Protein AF-A0A8B6XYC3-F1 (afdb_monomer)

Secondary structure (DSSP, 8-state):
--GGGGTGGG-------HHHHHHHHHHHHHHHHHHHHTTPPPPS--HHHHHHHHHHTTHHHHHHHHHHHHHHHHHHHTT----HHHHHHHHHHHHHHHHHHHHHHHHHHHHHHHHHHHHHHHHHHHHHHHHHHHHHHHHHHHHHHHHHHHHH-HHHHHHHHHHHHHHHHHHSPPPHHHHTTTT--SSS-TTS-----S-TT---PPPTT-----------TT------------PPPP---

Solvent-accessible surface area (backbone atoms only — not comparable to full-atom values): 15079 Å² total; per-residue (Å²): 139,66,78,72,70,69,62,63,79,77,57,91,67,77,86,70,54,70,71,57,51,54,54,50,50,52,51,49,41,53,54,51,26,54,40,47,74,72,68,59,78,83,79,89,67,52,74,69,53,49,45,51,46,56,50,28,62,41,43,70,55,52,53,50,39,51,52,55,52,47,53,54,52,49,34,59,75,72,67,56,81,70,56,73,69,55,47,53,51,52,53,52,53,47,53,56,38,50,52,50,52,52,51,44,54,52,50,41,51,50,52,54,52,51,52,53,51,51,53,52,49,54,50,50,53,50,54,49,53,50,52,52,52,52,51,50,52,54,49,51,50,52,53,49,52,54,49,46,42,65,74,70,35,65,71,50,42,51,52,51,51,51,52,50,50,51,52,50,59,72,66,51,76,81,54,78,77,66,46,65,77,71,75,59,70,86,82,78,65,83,76,66,80,70,79,76,71,90,54,96,83,71,89,78,86,78,71,95,89,68,91,76,85,83,73,84,76,78,84,65,96,84,70,82,82,86,79,84,77,82,80,76,81,83,81,78,84,82,80,83,128

pLDDT: mean 77.2, std 21.88, range [34.19, 97.88]

Structure (mmCIF, N/CA/C/O backbone):
data_AF-A0A8B6XYC3-F1
#
_entry.id   AF-A0A8B6XYC3-F1
#
loop_
_atom_site.group_PDB
_atom_site.id
_atom_site.type_symbol
_atom_site.label_atom_id
_atom_site.label_alt_id
_atom_site.label_comp_id
_atom_site.label_asym_id
_atom_site.label_entity_id
_atom_site.label_seq_id
_atom_site.pdbx_PDB_ins_code
_atom_site.Cartn_x
_atom_site.Cartn_y
_atom_site.Cartn_z
_atom_site.occupancy
_atom_site.B_iso_or_equiv
_atom_site.auth_seq_id
_atom_site.auth_comp_id
_atom_site.auth_asym_id
_atom_site.auth_atom_id
_atom_site.pdbx_PDB_model_num
ATOM 1 N N . MET A 1 1 ? 18.369 21.541 -1.126 1.00 38.84 1 MET A N 1
ATOM 2 C CA . MET A 1 1 ? 17.228 22.476 -0.997 1.00 38.84 1 MET A CA 1
ATOM 3 C C . MET A 1 1 ? 16.386 22.410 -2.261 1.00 38.84 1 MET A C 1
ATOM 5 O O . MET A 1 1 ? 16.700 23.044 -3.262 1.00 38.84 1 MET A O 1
ATOM 9 N N . THR A 1 2 ? 15.392 21.528 -2.255 1.00 41.81 2 THR A N 1
ATOM 10 C CA . THR A 1 2 ? 14.539 21.178 -3.397 1.00 41.81 2 THR A CA 1
ATOM 11 C C . THR A 1 2 ? 13.424 22.208 -3.594 1.00 41.81 2 THR A C 1
ATOM 13 O O . THR A 1 2 ? 12.918 22.801 -2.644 1.00 41.81 2 THR A O 1
ATOM 16 N N . LYS A 1 3 ? 13.049 22.421 -4.860 1.00 45.25 3 LYS A N 1
ATOM 17 C CA . LYS A 1 3 ? 12.163 23.480 -5.388 1.00 45.25 3 LYS A CA 1
ATOM 18 C C . LYS A 1 3 ? 10.786 23.636 -4.704 1.00 45.25 3 LYS A C 1
ATOM 20 O O . LYS A 1 3 ? 10.126 24.642 -4.944 1.00 45.25 3 LYS A O 1
ATOM 25 N N . LEU A 1 4 ? 10.376 22.714 -3.832 1.00 45.22 4 LEU A N 1
ATOM 26 C CA . LEU A 1 4 ? 9.109 22.759 -3.090 1.00 45.22 4 LEU A CA 1
ATOM 27 C C . LEU A 1 4 ? 9.052 23.865 -2.023 1.00 45.22 4 LEU A C 1
ATOM 29 O O . LEU A 1 4 ? 7.980 24.406 -1.774 1.00 45.22 4 LEU A O 1
ATOM 33 N N . GLN A 1 5 ? 10.192 24.293 -1.468 1.00 48.41 5 GLN A N 1
ATOM 34 C CA . GLN A 1 5 ? 10.217 25.426 -0.528 1.00 48.41 5 GLN A CA 1
ATOM 35 C C . GLN A 1 5 ? 9.961 26.790 -1.194 1.00 48.41 5 GLN A C 1
ATOM 37 O O . GLN A 1 5 ? 9.652 27.749 -0.497 1.00 48.41 5 GLN A O 1
ATOM 42 N N . ARG A 1 6 ? 10.059 26.897 -2.529 1.00 41.22 6 ARG A N 1
ATOM 43 C CA . ARG A 1 6 ? 9.912 28.177 -3.247 1.00 41.22 6 ARG A CA 1
ATOM 44 C C . ARG A 1 6 ? 8.463 28.491 -3.656 1.00 41.22 6 ARG A C 1
ATOM 46 O O . ARG A 1 6 ? 8.165 29.633 -3.974 1.00 41.22 6 ARG A O 1
ATOM 53 N N . VAL A 1 7 ? 7.560 27.505 -3.643 1.00 45.25 7 VAL A N 1
ATOM 54 C CA . VAL A 1 7 ? 6.139 27.714 -3.999 1.00 45.25 7 VAL A CA 1
ATOM 55 C C . VAL A 1 7 ? 5.293 28.054 -2.764 1.00 45.25 7 VAL A C 1
ATOM 57 O O . VAL A 1 7 ? 4.333 28.812 -2.865 1.00 45.25 7 VAL A O 1
ATOM 60 N N . ALA A 1 8 ? 5.698 27.591 -1.577 1.00 43.06 8 ALA A N 1
ATOM 61 C CA . ALA A 1 8 ? 5.016 27.891 -0.315 1.00 43.06 8 ALA A CA 1
ATOM 62 C C . ALA A 1 8 ? 5.118 29.369 0.118 1.00 43.06 8 ALA A C 1
ATOM 64 O O . ALA A 1 8 ? 4.331 29.819 0.941 1.00 43.06 8 ALA A O 1
ATOM 65 N N . SER A 1 9 ? 6.050 30.147 -0.444 1.00 43.06 9 SER A N 1
ATOM 66 C CA . SER A 1 9 ? 6.246 31.561 -0.097 1.00 43.06 9 SER A CA 1
ATOM 67 C C . SER A 1 9 ? 5.335 32.542 -0.849 1.00 43.06 9 SER A C 1
ATOM 69 O O . SER A 1 9 ? 5.466 33.745 -0.644 1.00 43.06 9 SER A O 1
ATOM 71 N N . LEU A 1 10 ? 4.443 32.073 -1.732 1.00 49.00 10 LEU A N 1
ATOM 72 C CA . LEU A 1 10 ? 3.566 32.943 -2.538 1.00 49.00 10 LEU A CA 1
ATOM 73 C C . LEU A 1 10 ? 2.091 32.929 -2.112 1.00 49.00 10 LEU A C 1
ATOM 75 O O . LEU A 1 10 ? 1.300 33.698 -2.651 1.00 49.00 10 LEU A O 1
ATOM 79 N N . VAL A 1 11 ? 1.714 32.113 -1.125 1.00 53.62 11 VAL A N 1
ATOM 80 C CA . VAL A 1 11 ? 0.359 32.113 -0.558 1.00 53.62 11 VAL A CA 1
ATOM 81 C C . VAL A 1 11 ? 0.481 32.339 0.943 1.00 53.62 11 VAL A C 1
ATOM 83 O O . VAL A 1 11 ? 0.860 31.439 1.686 1.00 53.62 11 VAL A O 1
ATOM 86 N N . ASN A 1 12 ? 0.181 33.560 1.387 1.00 57.44 12 ASN A N 1
ATOM 87 C CA . ASN A 1 12 ? 0.064 33.895 2.804 1.00 57.44 12 ASN A CA 1
ATOM 88 C C . ASN A 1 12 ? -1.213 33.248 3.363 1.00 57.44 12 ASN A C 1
ATOM 90 O O . ASN A 1 12 ? -2.258 33.888 3.463 1.00 57.44 12 ASN A O 1
ATOM 94 N N . ILE A 1 13 ? -1.152 31.946 3.644 1.00 61.47 13 ILE A N 1
ATOM 95 C CA . ILE A 1 13 ? -2.199 31.250 4.389 1.00 61.47 13 ILE A CA 1
ATOM 96 C C . ILE A 1 13 ? -2.065 31.734 5.838 1.00 61.47 13 ILE A C 1
ATOM 98 O O . ILE A 1 13 ? -0.970 31.614 6.395 1.00 61.47 13 ILE A O 1
ATOM 102 N N . PRO A 1 14 ? -3.119 32.296 6.459 1.00 61.19 14 PRO A N 1
ATOM 103 C CA . PRO A 1 14 ? -3.051 32.680 7.861 1.00 61.19 14 PRO A CA 1
ATOM 104 C C . PRO A 1 14 ? -2.616 31.465 8.683 1.00 61.19 14 PRO A C 1
ATOM 106 O O . PRO A 1 14 ? -3.166 30.375 8.509 1.00 61.19 14 PRO A O 1
ATOM 109 N N . GLN A 1 15 ? -1.615 31.642 9.552 1.00 67.62 15 GLN A N 1
ATOM 110 C CA . GLN A 1 15 ? -1.230 30.617 10.520 1.00 67.62 15 GLN A CA 1
ATOM 111 C C . GLN A 1 15 ? -2.426 30.357 11.438 1.00 67.62 15 GLN A C 1
ATOM 113 O O . GLN A 1 15 ? -2.667 31.072 12.408 1.00 67.62 15 GLN A O 1
ATOM 118 N N . VAL A 1 16 ? -3.217 29.351 11.082 1.00 75.44 16 VAL A N 1
ATOM 119 C CA . VAL A 1 16 ? -4.273 28.805 11.927 1.00 75.44 16 VAL A CA 1
ATOM 120 C C . VAL A 1 16 ? -3.633 28.182 13.161 1.00 75.44 16 VAL A C 1
ATOM 122 O O . VAL A 1 16 ? -2.576 27.555 13.080 1.00 75.44 16 VAL A O 1
ATOM 125 N N . SER A 1 17 ? -4.257 28.380 14.321 1.00 87.00 17 SER A N 1
ATOM 126 C CA . SER A 1 17 ? -3.775 27.791 15.568 1.00 87.00 17 SER A CA 1
ATOM 127 C C . SER A 1 17 ? -3.823 26.260 15.498 1.00 87.00 17 SER A C 1
ATOM 129 O O . SER A 1 17 ? -4.684 25.691 14.824 1.00 87.00 17 SER A O 1
ATOM 131 N N . SER A 1 18 ? -2.921 25.588 16.225 1.00 85.62 18 SER A N 1
ATOM 132 C CA . SER A 1 18 ? -2.848 24.114 16.272 1.00 85.62 18 SER A CA 1
ATOM 133 C C . SER A 1 18 ? -4.209 23.477 16.566 1.00 85.62 18 SER A C 1
ATOM 135 O O . SER A 1 18 ? -4.611 22.530 15.905 1.00 85.62 18 SER A O 1
ATOM 137 N N . SER A 1 19 ? -4.977 24.062 17.485 1.00 85.88 19 SER A N 1
ATOM 138 C CA . SER A 1 19 ? -6.300 23.555 17.857 1.00 85.88 19 SER A CA 1
ATOM 139 C C . SER A 1 19 ? -7.315 23.616 16.711 1.00 85.88 19 SER A C 1
ATOM 141 O O . SER A 1 19 ? -8.159 22.733 16.591 1.00 85.88 19 SER A O 1
ATOM 143 N N . ILE A 1 20 ? -7.244 24.636 15.847 1.00 88.25 20 ILE A N 1
ATOM 144 C CA . ILE A 1 20 ? -8.107 24.722 14.659 1.00 88.25 20 ILE A CA 1
ATOM 145 C C . ILE A 1 20 ? -7.709 23.643 13.651 1.00 88.25 20 ILE A C 1
ATOM 147 O O . ILE A 1 20 ? -8.586 23.030 13.039 1.00 88.25 20 ILE A O 1
ATOM 151 N N . PHE A 1 21 ? -6.408 23.391 13.495 1.00 88.12 21 PHE A N 1
ATOM 152 C CA . PHE A 1 21 ? -5.904 22.334 12.624 1.00 88.12 21 PHE A CA 1
ATOM 153 C C . PHE A 1 21 ? -6.409 20.956 13.073 1.00 88.12 21 PHE A C 1
ATOM 155 O O . PHE A 1 21 ? -7.023 20.256 12.273 1.00 88.12 21 PHE A O 1
ATOM 162 N N . ASP A 1 22 ? -6.283 20.622 14.359 1.00 87.50 22 ASP A N 1
ATOM 163 C CA . ASP A 1 22 ? -6.712 19.327 14.905 1.00 87.50 22 ASP A CA 1
ATOM 164 C C . ASP A 1 22 ? -8.219 19.087 14.733 1.00 87.50 22 ASP A C 1
ATOM 166 O O . ASP A 1 22 ? -8.657 18.013 14.307 1.00 87.50 22 ASP A O 1
ATOM 170 N N . VAL A 1 23 ? -9.036 20.107 15.020 1.00 91.00 23 VAL A N 1
ATOM 171 C CA . VAL A 1 23 ? -10.494 20.034 14.838 1.00 91.00 23 VAL A CA 1
ATOM 172 C C . VAL A 1 23 ? -10.843 19.863 13.361 1.00 91.00 23 VAL A C 1
ATOM 174 O O . VAL A 1 23 ? -11.699 19.046 13.013 1.00 91.00 23 VAL A O 1
ATOM 177 N N . THR A 1 24 ? -10.163 20.598 12.481 1.00 90.38 24 THR A N 1
ATOM 178 C CA . THR A 1 24 ? -10.386 20.503 11.036 1.00 90.38 24 THR A CA 1
ATOM 179 C C . THR A 1 24 ? -9.997 19.120 10.517 1.00 90.38 24 THR A C 1
ATOM 181 O O . THR A 1 24 ? -10.768 18.514 9.776 1.00 90.38 24 THR A O 1
ATOM 184 N N . ASP A 1 25 ? -8.862 18.568 10.941 1.00 86.81 25 ASP A N 1
ATOM 185 C CA . ASP A 1 25 ? -8.402 17.225 10.568 1.00 86.81 25 ASP A CA 1
ATOM 186 C C . ASP A 1 25 ? -9.360 16.142 11.032 1.00 86.81 25 ASP A C 1
ATOM 188 O O . ASP A 1 25 ? -9.703 15.240 10.264 1.00 86.81 25 ASP A O 1
ATOM 192 N N . ASN A 1 26 ? -9.876 16.278 12.249 1.00 90.00 26 ASN A N 1
ATOM 193 C CA . ASN A 1 26 ? -10.881 15.375 12.780 1.00 90.00 26 ASN A CA 1
ATOM 194 C C . ASN A 1 26 ? -12.171 15.395 11.942 1.00 90.00 26 ASN A C 1
ATOM 196 O O . ASN A 1 26 ? -12.690 14.338 11.571 1.00 90.00 26 ASN A O 1
ATOM 200 N N . ILE A 1 27 ? -12.674 16.586 11.599 1.00 92.88 27 ILE A N 1
ATOM 201 C CA . ILE A 1 27 ? -13.860 16.742 10.744 1.00 92.88 27 ILE A CA 1
ATOM 202 C C . ILE A 1 27 ? -13.594 16.158 9.352 1.00 92.88 27 ILE A C 1
ATOM 204 O O . ILE A 1 27 ? -14.424 15.410 8.832 1.00 92.88 27 ILE A O 1
ATOM 208 N N . ARG A 1 28 ? -12.423 16.429 8.763 1.00 91.25 28 ARG A N 1
ATOM 209 C CA . ARG A 1 28 ? -12.025 15.870 7.464 1.00 91.25 28 ARG A CA 1
ATOM 210 C C . ARG A 1 28 ? -11.996 14.344 7.503 1.00 91.25 28 ARG A C 1
ATOM 212 O O . ARG A 1 28 ? -12.611 13.715 6.645 1.00 91.25 28 ARG A O 1
ATOM 219 N N . ALA A 1 29 ? -11.358 13.743 8.506 1.00 89.56 29 ALA A N 1
ATOM 220 C CA . ALA A 1 29 ? -11.311 12.291 8.671 1.00 89.56 29 ALA A CA 1
ATOM 221 C C . ALA A 1 29 ? -12.720 11.684 8.770 1.00 89.56 29 ALA A C 1
ATOM 223 O O . ALA A 1 29 ? -13.011 10.686 8.110 1.00 89.56 29 ALA A O 1
ATOM 224 N N . LYS A 1 30 ? -13.632 12.324 9.514 1.00 92.62 30 LYS A N 1
ATOM 225 C CA . LYS A 1 30 ? -15.036 11.896 9.605 1.00 92.62 30 LYS A CA 1
ATOM 226 C C . LYS A 1 30 ? -15.737 11.935 8.248 1.00 92.62 30 LYS A C 1
ATOM 228 O O . LYS A 1 30 ? -16.320 10.928 7.848 1.00 92.62 30 LYS A O 1
ATOM 233 N N . ILE A 1 31 ? -15.634 13.042 7.514 1.00 92.88 31 ILE A N 1
ATOM 234 C CA . ILE A 1 31 ? -16.230 13.186 6.175 1.00 92.88 31 ILE A CA 1
ATOM 235 C C . ILE A 1 31 ? -15.693 12.108 5.225 1.00 92.88 31 ILE A C 1
ATOM 237 O O . ILE A 1 31 ? -16.468 11.389 4.594 1.00 92.88 31 ILE A O 1
ATOM 241 N N . TYR A 1 32 ? -14.372 11.930 5.169 1.00 91.75 32 TYR A N 1
ATOM 242 C CA . TYR A 1 32 ? -13.762 10.918 4.310 1.00 91.75 32 TYR A CA 1
ATOM 243 C C . TYR A 1 32 ? -14.149 9.493 4.716 1.00 91.75 32 TYR A C 1
ATOM 245 O O . TYR A 1 32 ? -14.376 8.659 3.841 1.00 91.75 32 TYR A O 1
ATOM 253 N N . SER A 1 33 ? -14.303 9.204 6.011 1.00 92.00 33 SER A N 1
ATOM 254 C CA . SER A 1 33 ? -14.779 7.890 6.461 1.00 92.00 33 SER A CA 1
ATOM 255 C C . SER A 1 33 ? -16.190 7.581 5.938 1.00 92.00 33 SER A C 1
ATOM 257 O O . SER A 1 33 ? -16.459 6.456 5.513 1.00 92.00 33 SER A O 1
ATOM 259 N N . LEU A 1 34 ? -17.071 8.586 5.858 1.00 92.25 34 LEU A N 1
ATOM 260 C CA . LEU A 1 34 ? -18.402 8.439 5.262 1.00 92.25 34 LEU A CA 1
ATOM 261 C C . LEU A 1 34 ? -18.317 8.216 3.752 1.00 92.25 34 LEU A C 1
ATOM 263 O O . LEU A 1 34 ? -18.949 7.296 3.235 1.00 92.25 34 LEU A O 1
ATOM 267 N N . PHE A 1 35 ? -17.483 8.986 3.051 1.00 91.81 35 PHE A N 1
ATOM 268 C CA . PHE A 1 35 ? -17.263 8.795 1.615 1.00 91.81 35 PHE A CA 1
ATOM 269 C C . PHE A 1 35 ? -16.721 7.404 1.282 1.00 91.81 35 PHE A C 1
ATOM 271 O O . PHE A 1 35 ? -17.113 6.798 0.289 1.00 91.81 35 PHE A O 1
ATOM 278 N N . THR A 1 36 ? -15.886 6.832 2.145 1.00 88.06 36 THR A N 1
ATOM 279 C CA . THR A 1 36 ? -15.385 5.474 1.919 1.00 88.06 36 THR A CA 1
ATOM 280 C C . THR A 1 36 ? -16.446 4.384 2.079 1.00 88.06 36 THR A C 1
ATOM 282 O O . THR A 1 36 ? -16.263 3.304 1.529 1.00 88.06 36 THR A O 1
ATOM 285 N N . ARG A 1 37 ? -17.563 4.649 2.775 1.00 87.44 37 ARG A N 1
ATOM 286 C CA . ARG A 1 37 ? -18.700 3.713 2.868 1.00 87.44 37 ARG A CA 1
ATOM 287 C C . ARG A 1 37 ? -19.593 3.710 1.630 1.00 87.44 37 ARG A C 1
ATOM 289 O O . ARG A 1 37 ? -20.290 2.729 1.412 1.00 87.44 37 ARG A O 1
ATOM 296 N N . ILE A 1 38 ? -19.573 4.783 0.840 1.00 91.19 38 ILE A N 1
ATOM 297 C CA . ILE A 1 38 ? -20.290 4.880 -0.443 1.00 91.19 38 ILE A CA 1
ATOM 298 C C . ILE A 1 38 ? -19.388 4.515 -1.635 1.00 91.19 38 ILE A C 1
ATOM 300 O O . ILE A 1 38 ? -19.660 4.920 -2.761 1.00 91.19 38 ILE A O 1
ATOM 304 N N . ASP A 1 39 ? -18.285 3.801 -1.380 1.00 86.31 39 ASP A N 1
ATOM 305 C CA . ASP A 1 39 ? -17.286 3.391 -2.376 1.00 86.31 39 ASP A CA 1
ATOM 306 C C . ASP A 1 39 ? -16.707 4.542 -3.215 1.00 86.31 39 ASP A C 1
ATOM 308 O O . ASP A 1 39 ? -16.278 4.355 -4.358 1.00 86.31 39 ASP A O 1
ATOM 312 N N . PHE A 1 40 ? -16.626 5.744 -2.635 1.00 88.25 40 PHE A N 1
ATOM 313 C CA . PHE A 1 40 ? -15.948 6.861 -3.279 1.00 88.25 40 PHE A CA 1
ATOM 314 C C . PHE A 1 40 ? -14.458 6.543 -3.462 1.00 88.25 40 PHE A C 1
ATOM 316 O O . PHE A 1 40 ? -13.727 6.277 -2.500 1.00 88.25 40 PHE A O 1
ATOM 323 N N . LYS A 1 41 ? -13.998 6.571 -4.716 1.00 82.88 41 LYS A N 1
ATOM 324 C CA . LYS A 1 41 ? -12.608 6.288 -5.085 1.00 82.88 41 LYS A CA 1
ATOM 325 C C . LYS A 1 41 ? -11.865 7.590 -5.338 1.00 82.88 41 LYS A C 1
ATOM 327 O O . LYS A 1 41 ? -12.176 8.310 -6.280 1.00 82.88 41 LYS A O 1
ATOM 332 N N . VAL A 1 42 ? -10.842 7.846 -4.528 1.00 83.25 42 VAL A N 1
ATOM 333 C CA . VAL A 1 42 ? -9.858 8.895 -4.807 1.00 83.25 42 VAL A CA 1
ATOM 334 C C . VAL A 1 42 ? -8.761 8.291 -5.680 1.00 83.25 42 VAL A C 1
ATOM 336 O O . VAL A 1 42 ? -8.118 7.319 -5.283 1.00 83.25 42 VAL A O 1
ATOM 339 N N . SER A 1 43 ? -8.581 8.831 -6.883 1.00 81.69 43 SER A N 1
ATOM 340 C CA . SER A 1 43 ? -7.474 8.487 -7.779 1.00 81.69 43 SER A CA 1
ATOM 341 C C . SER A 1 43 ? -6.248 9.352 -7.481 1.00 81.69 43 SER A C 1
ATOM 343 O O . SER A 1 43 ? -6.406 10.518 -7.128 1.00 81.69 43 SER A O 1
ATOM 345 N N . ASN A 1 44 ? -5.049 8.807 -7.709 1.00 83.88 44 ASN A N 1
ATOM 346 C CA . ASN A 1 44 ? -3.758 9.507 -7.605 1.00 83.88 44 ASN A CA 1
ATOM 347 C C . ASN A 1 44 ? -3.370 9.929 -6.178 1.00 83.88 44 ASN A C 1
ATOM 349 O O . ASN A 1 44 ? -3.034 11.084 -5.937 1.00 83.88 44 ASN A O 1
ATOM 353 N N . LEU A 1 45 ? -3.412 8.986 -5.238 1.00 86.06 45 LEU A N 1
ATOM 354 C CA . LEU A 1 45 ? -2.924 9.201 -3.876 1.00 86.06 45 LEU A CA 1
ATOM 355 C C . LEU A 1 45 ? -1.416 8.960 -3.802 1.00 86.06 45 LEU A C 1
ATOM 357 O O . LEU A 1 45 ? -0.921 7.969 -4.339 1.00 86.06 45 LEU A O 1
ATOM 361 N N . ASN A 1 46 ? -0.713 9.814 -3.067 1.00 89.62 46 ASN A N 1
ATOM 362 C CA . ASN A 1 46 ? 0.646 9.533 -2.618 1.00 89.62 46 ASN A CA 1
ATOM 363 C C . ASN A 1 46 ? 0.643 8.381 -1.589 1.00 89.62 46 ASN A C 1
ATOM 365 O O . ASN A 1 46 ? -0.357 8.146 -0.911 1.00 89.62 46 ASN A O 1
ATOM 369 N N . THR A 1 47 ? 1.769 7.693 -1.397 1.00 90.19 47 THR A N 1
ATOM 370 C CA . THR A 1 47 ? 1.943 6.597 -0.428 1.00 90.19 47 THR A CA 1
ATOM 371 C C . THR A 1 47 ? 1.484 6.985 0.977 1.00 90.19 47 THR A C 1
ATOM 373 O O . THR A 1 47 ? 0.735 6.249 1.618 1.00 90.19 47 THR A O 1
ATOM 376 N N . GLN A 1 48 ? 1.864 8.179 1.441 1.00 90.81 48 GLN A N 1
ATOM 377 C CA . GLN A 1 48 ? 1.452 8.706 2.750 1.00 90.81 48 GLN A CA 1
ATOM 378 C C . GLN A 1 48 ? -0.065 8.913 2.838 1.00 90.81 48 GLN A C 1
ATOM 380 O O . GLN A 1 48 ? -0.696 8.569 3.836 1.00 90.81 48 GLN A O 1
ATOM 385 N N . GLU A 1 49 ? -0.671 9.419 1.767 1.00 91.12 49 GLU A N 1
ATOM 386 C CA . GLU A 1 49 ? -2.113 9.644 1.692 1.00 91.12 49 GLU A CA 1
ATOM 387 C C . GLU A 1 49 ? -2.877 8.318 1.604 1.00 91.12 49 GLU A C 1
ATOM 389 O O . GLU A 1 49 ? -3.930 8.173 2.217 1.00 91.12 49 GLU A O 1
ATOM 394 N N . ALA A 1 50 ? -2.332 7.313 0.912 1.00 91.38 50 ALA A N 1
ATOM 395 C CA . ALA A 1 50 ? -2.890 5.966 0.855 1.00 91.38 50 ALA A CA 1
ATOM 396 C C . ALA A 1 50 ? -2.864 5.279 2.234 1.00 91.38 50 ALA A C 1
ATOM 398 O O . ALA A 1 50 ? -3.839 4.628 2.625 1.00 91.38 50 ALA A O 1
ATOM 399 N N . ILE A 1 51 ? -1.784 5.469 2.999 1.00 93.31 51 ILE A N 1
ATOM 400 C CA . ILE A 1 51 ? -1.658 4.991 4.383 1.00 93.31 51 ILE A CA 1
ATOM 401 C C . ILE A 1 51 ? -2.667 5.701 5.286 1.00 93.31 51 ILE A C 1
ATOM 403 O O . ILE A 1 51 ? -3.423 5.025 5.988 1.00 93.31 51 ILE A O 1
ATOM 407 N N . ALA A 1 52 ? -2.745 7.031 5.241 1.00 92.50 52 ALA A N 1
ATOM 408 C CA . ALA A 1 52 ? -3.730 7.795 6.005 1.00 92.50 52 ALA A CA 1
ATOM 409 C C . ALA A 1 52 ? -5.166 7.384 5.647 1.00 92.50 52 ALA A C 1
ATOM 411 O O . ALA A 1 52 ? -5.987 7.130 6.529 1.00 92.50 52 ALA A O 1
ATOM 412 N N . LEU A 1 53 ? -5.463 7.209 4.357 1.00 92.31 53 LEU A N 1
ATOM 413 C CA . LEU A 1 53 ? -6.773 6.765 3.897 1.00 92.31 53 LEU A CA 1
ATOM 414 C C . LEU A 1 53 ? -7.117 5.361 4.411 1.00 92.31 53 LEU A C 1
ATOM 416 O O . LEU A 1 53 ? -8.281 5.096 4.708 1.00 92.31 53 LEU A O 1
ATOM 420 N N . SER A 1 54 ? -6.137 4.462 4.557 1.00 92.44 54 SER A N 1
ATOM 421 C CA . SER A 1 54 ? -6.372 3.133 5.142 1.00 92.44 54 SER A CA 1
ATOM 422 C C . SER A 1 54 ? -6.857 3.204 6.598 1.00 92.44 54 SER A C 1
ATOM 424 O O . SER A 1 54 ? -7.711 2.405 6.986 1.00 92.44 54 SER A O 1
ATOM 426 N N . ILE A 1 55 ? -6.391 4.201 7.362 1.00 92.88 55 ILE A N 1
ATOM 427 C CA . ILE A 1 55 ? -6.855 4.485 8.727 1.00 92.88 55 ILE A CA 1
ATOM 428 C C . ILE A 1 55 ? -8.256 5.092 8.670 1.00 92.88 55 ILE A C 1
ATOM 430 O O . ILE A 1 55 ? -9.184 4.593 9.301 1.00 92.88 55 ILE A O 1
ATOM 434 N N . ILE A 1 56 ? -8.436 6.140 7.863 1.00 93.06 56 ILE A N 1
ATOM 435 C CA . ILE A 1 56 ? -9.699 6.881 7.759 1.00 93.06 56 ILE A CA 1
ATOM 436 C C . ILE A 1 56 ? -10.859 5.966 7.338 1.00 93.06 56 ILE A C 1
ATOM 438 O O . ILE A 1 56 ? -11.947 6.044 7.907 1.00 93.06 56 ILE A O 1
ATOM 442 N N . LYS A 1 57 ? -10.615 5.028 6.413 1.00 92.19 57 LYS A N 1
ATOM 443 C CA . LYS A 1 57 ? -11.583 3.996 5.994 1.00 92.19 57 LYS A CA 1
ATOM 444 C C . LYS A 1 57 ? -12.150 3.180 7.156 1.00 92.19 57 LYS A C 1
ATOM 446 O O . LYS A 1 57 ? -13.267 2.676 7.078 1.00 92.19 57 LYS A O 1
ATOM 451 N N . ARG A 1 58 ? -11.367 3.016 8.221 1.00 92.38 58 ARG A N 1
ATOM 452 C CA . ARG A 1 58 ? -11.689 2.209 9.402 1.00 92.38 58 ARG A CA 1
ATOM 453 C C . ARG A 1 58 ? -11.899 3.056 10.655 1.00 92.38 58 ARG A C 1
ATOM 455 O O . ARG A 1 58 ? -12.025 2.500 11.739 1.00 92.38 58 ARG A O 1
ATOM 462 N N . TYR A 1 59 ? -12.042 4.374 10.503 1.00 92.50 59 TYR A N 1
ATOM 463 C CA . TYR A 1 59 ? -12.236 5.318 11.604 1.00 92.50 59 TYR A CA 1
ATOM 464 C C . TYR A 1 59 ? -13.321 4.881 12.600 1.00 92.50 59 TYR A C 1
ATOM 466 O O . TYR A 1 59 ? -13.091 4.887 13.804 1.00 92.50 59 TYR A O 1
ATOM 474 N N . LEU A 1 60 ? -14.486 4.445 12.110 1.00 92.19 60 LEU A N 1
ATOM 475 C CA . LEU A 1 60 ? -15.593 4.023 12.976 1.00 92.19 60 LEU A CA 1
ATOM 476 C C . LEU A 1 60 ? -15.305 2.720 13.735 1.00 92.19 60 LEU A C 1
ATOM 478 O O . LEU A 1 60 ? -15.805 2.556 14.841 1.00 92.19 60 LEU A O 1
ATOM 482 N N . ASP A 1 61 ? -14.492 1.818 13.174 1.00 94.25 61 ASP A N 1
ATOM 483 C CA . ASP A 1 61 ? -14.048 0.616 13.889 1.00 94.25 61 ASP A CA 1
ATOM 484 C C . ASP A 1 61 ? -13.089 1.002 15.032 1.00 94.25 61 ASP A C 1
ATOM 486 O O . ASP A 1 61 ? -13.218 0.479 16.136 1.00 94.25 61 ASP A O 1
ATOM 490 N N . PHE A 1 62 ? -12.182 1.960 14.802 1.00 94.44 62 PHE A N 1
ATOM 491 C CA . PHE A 1 62 ? -11.291 2.482 15.846 1.00 94.44 62 PHE A CA 1
ATOM 492 C C . PHE A 1 62 ? -12.049 3.233 16.934 1.00 94.44 62 PHE A C 1
ATOM 494 O O . PHE A 1 62 ? -11.800 3.003 18.112 1.00 94.44 62 PHE A O 1
ATOM 501 N N . LYS A 1 63 ? -13.011 4.083 16.553 1.00 94.00 63 LYS A N 1
ATOM 502 C CA . LYS A 1 63 ? -13.809 4.819 17.535 1.00 94.00 63 LYS A CA 1
ATOM 503 C C . LYS A 1 63 ? -14.678 3.881 18.369 1.00 94.00 63 LYS A C 1
ATOM 505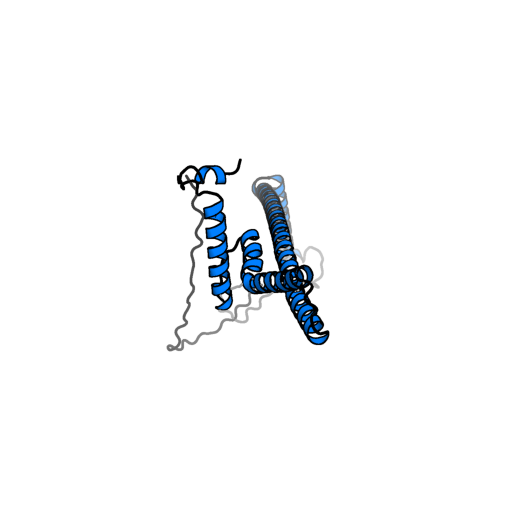 O O . LYS A 1 63 ? -14.827 4.105 19.561 1.00 94.00 63 LYS A O 1
ATOM 510 N N . ALA A 1 64 ? -15.215 2.818 17.767 1.00 95.81 64 ALA A N 1
ATOM 511 C CA . ALA A 1 64 ? -15.918 1.786 18.517 1.00 95.81 64 ALA A CA 1
ATOM 512 C C . ALA A 1 64 ? -14.986 1.084 19.516 1.00 95.81 64 ALA A C 1
ATOM 514 O O . ALA A 1 64 ? -15.383 0.894 20.657 1.00 95.81 64 ALA A O 1
ATOM 515 N N . LEU A 1 65 ? -13.762 0.722 19.109 1.00 97.25 65 LEU A N 1
ATOM 516 C CA . LEU A 1 65 ? -12.795 0.068 1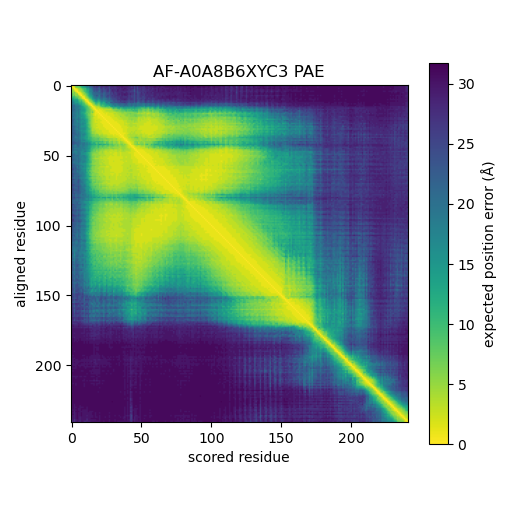9.998 1.00 97.25 65 LEU A CA 1
ATOM 517 C C . LEU A 1 65 ? -12.447 0.945 21.201 1.00 97.25 65 LEU A C 1
ATOM 519 O O . LEU A 1 65 ? -12.492 0.459 22.323 1.00 97.25 65 LEU A O 1
ATOM 523 N N . GLU A 1 66 ? -12.158 2.224 20.957 1.00 96.44 66 GLU A N 1
ATOM 524 C CA . GLU A 1 66 ? -11.867 3.207 22.004 1.00 96.44 66 GLU A CA 1
ATOM 525 C C . GLU A 1 66 ? -13.011 3.282 23.024 1.00 96.44 66 GLU A C 1
ATOM 527 O O . GLU A 1 66 ? -12.762 3.159 24.214 1.00 96.44 66 GLU A O 1
ATOM 532 N N . ILE A 1 67 ? -14.263 3.378 22.558 1.00 97.50 67 ILE A N 1
ATOM 533 C CA . ILE A 1 67 ? -15.444 3.416 23.436 1.00 97.50 67 ILE A CA 1
ATOM 534 C C . ILE A 1 67 ? -15.575 2.121 24.251 1.00 97.50 67 ILE A C 1
ATOM 536 O O . ILE A 1 67 ? -15.860 2.171 25.441 1.00 97.50 67 ILE A O 1
ATOM 540 N N . TRP A 1 68 ? -15.382 0.948 23.641 1.00 97.50 68 TRP A N 1
ATOM 541 C CA . TRP A 1 68 ? -15.484 -0.323 24.371 1.00 97.50 68 TRP A CA 1
ATOM 542 C C . TRP A 1 68 ? -14.379 -0.495 25.417 1.00 97.50 68 TRP A C 1
ATOM 544 O O . TRP A 1 68 ? -14.647 -1.023 26.494 1.00 97.50 68 TRP A O 1
ATOM 554 N N . GLN A 1 69 ? -13.162 -0.036 25.117 1.00 96.56 69 GLN A N 1
ATOM 555 C CA . GLN A 1 69 ? -12.058 -0.010 26.075 1.00 96.56 69 GLN A CA 1
ATOM 556 C C . GLN A 1 69 ? -12.327 0.995 27.201 1.00 96.56 69 GLN A C 1
ATOM 558 O O . GLN A 1 69 ? -12.108 0.665 28.361 1.00 96.56 69 GLN A O 1
ATOM 563 N N . GLU A 1 70 ? -12.868 2.173 26.884 1.00 97.31 70 GLU A N 1
ATOM 564 C CA . GLU A 1 70 ? -13.267 3.185 27.868 1.00 97.31 70 GLU A CA 1
ATOM 565 C C . GLU A 1 70 ? -14.330 2.629 28.825 1.00 97.31 70 GLU A C 1
ATOM 567 O O . GLU A 1 70 ? -14.109 2.627 30.034 1.00 97.31 70 GLU A O 1
ATOM 572 N N . ILE A 1 71 ? -15.397 2.011 28.301 1.00 95.69 71 ILE A N 1
ATOM 573 C CA . ILE A 1 71 ? -16.424 1.330 29.110 1.00 95.69 71 ILE A CA 1
ATOM 574 C C . ILE A 1 71 ? -15.794 0.280 30.033 1.00 95.69 71 ILE A C 1
ATOM 576 O O . ILE A 1 71 ? -16.134 0.213 31.211 1.00 95.69 71 ILE A O 1
ATOM 580 N N . GLN A 1 72 ? -14.877 -0.548 29.521 1.00 95.06 72 GLN A N 1
ATOM 581 C CA . GLN A 1 72 ? -14.188 -1.541 30.346 1.00 95.06 72 GLN A CA 1
ATOM 582 C C . GLN A 1 72 ? -13.421 -0.875 31.496 1.00 95.06 72 GLN A C 1
ATOM 584 O O . GLN A 1 72 ? -13.554 -1.299 32.643 1.00 95.06 72 GLN A O 1
ATOM 589 N N . THR A 1 73 ? -12.656 0.179 31.199 1.00 95.75 73 THR A N 1
ATOM 590 C CA . THR A 1 73 ? -11.868 0.898 32.207 1.00 95.75 73 THR A CA 1
ATOM 591 C C . THR A 1 73 ? -12.739 1.619 33.234 1.00 95.75 73 THR A C 1
ATOM 593 O O . THR A 1 73 ? -12.429 1.583 34.422 1.00 95.75 73 THR A O 1
ATOM 596 N N . GLU A 1 74 ? -13.851 2.226 32.819 1.00 96.25 74 GLU A N 1
ATOM 597 C CA . GLU A 1 74 ? -14.778 2.916 33.719 1.00 96.25 74 GLU A CA 1
ATOM 598 C C . GLU A 1 74 ? -15.461 1.936 34.679 1.00 96.25 74 GLU A C 1
ATOM 600 O O . GLU A 1 74 ? -15.502 2.184 35.884 1.00 96.25 74 GLU A O 1
ATOM 605 N N . LEU A 1 75 ? -15.910 0.775 34.187 1.00 94.88 75 LEU A N 1
ATOM 606 C CA . LEU A 1 75 ? -16.502 -0.268 35.033 1.00 94.88 75 LEU A CA 1
ATOM 607 C C . LEU A 1 75 ? -15.518 -0.787 36.092 1.00 94.88 75 LEU A C 1
ATOM 609 O O . LEU A 1 75 ? -15.918 -1.068 37.224 1.00 94.88 75 LEU A O 1
ATOM 613 N N . GLU A 1 76 ? -14.233 -0.900 35.742 1.00 92.81 76 GLU A N 1
ATOM 614 C CA . GLU A 1 76 ? -13.171 -1.273 36.680 1.00 92.81 76 GLU A CA 1
ATOM 615 C C . GLU A 1 76 ? -12.950 -0.191 37.749 1.00 92.81 76 GLU A C 1
ATOM 617 O O . GLU A 1 76 ? -12.873 -0.513 38.937 1.00 92.81 76 GLU A O 1
ATOM 622 N N . VAL A 1 77 ? -12.911 1.087 37.353 1.00 96.06 77 VAL A N 1
ATOM 623 C CA . VAL A 1 77 ? -12.746 2.233 38.268 1.00 96.06 77 VAL A CA 1
ATOM 624 C C . VAL A 1 77 ? -13.925 2.357 39.237 1.00 96.06 77 VAL A C 1
ATOM 626 O O . VAL A 1 77 ? -13.728 2.585 40.433 1.00 96.06 77 VAL A O 1
ATOM 629 N N . GLU A 1 78 ? -15.148 2.154 38.755 1.00 96.19 78 GLU A N 1
ATOM 630 C CA . GLU A 1 78 ? -16.369 2.212 39.565 1.00 96.19 78 GLU A CA 1
ATOM 631 C C . GLU A 1 78 ? -16.624 0.931 40.382 1.00 96.19 78 GLU A C 1
ATOM 633 O O . GLU A 1 78 ? -17.583 0.861 41.152 1.00 96.19 78 GLU A O 1
ATOM 638 N N . ASN A 1 79 ? -15.752 -0.081 40.273 1.00 93.38 79 ASN A N 1
ATOM 639 C CA . ASN A 1 79 ? -15.897 -1.397 40.908 1.00 93.38 79 ASN A CA 1
ATOM 64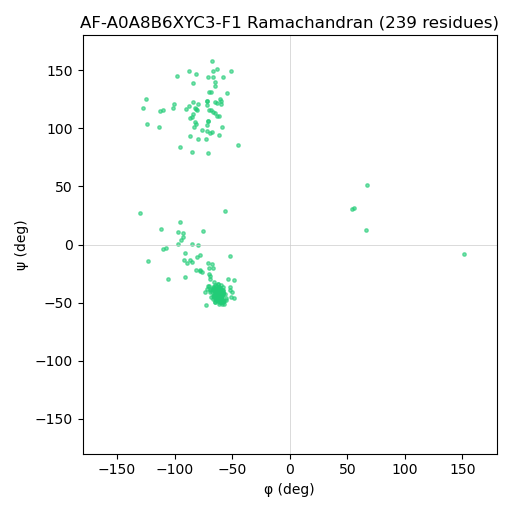0 C C . ASN A 1 79 ? -17.213 -2.118 40.551 1.00 93.38 79 ASN A C 1
ATOM 642 O O . ASN A 1 79 ? -17.745 -2.909 41.342 1.00 93.38 79 ASN A O 1
ATOM 646 N N . VAL A 1 80 ? -17.735 -1.886 39.346 1.00 93.25 80 VAL A N 1
ATOM 647 C CA . VAL A 1 80 ? -18.946 -2.541 38.849 1.00 93.25 80 VAL A CA 1
ATOM 648 C C . VAL A 1 80 ? -18.587 -3.932 38.332 1.00 93.25 80 VAL A C 1
ATOM 650 O O . VAL A 1 80 ? -17.860 -4.101 37.354 1.00 93.25 80 VAL A O 1
ATOM 653 N N . LYS A 1 81 ? -19.117 -4.972 38.983 1.00 90.50 81 LYS A N 1
ATOM 654 C CA . LYS A 1 81 ? -18.915 -6.361 38.549 1.00 90.50 81 LYS A CA 1
ATOM 655 C C . LYS A 1 81 ? -19.921 -6.742 37.471 1.00 90.50 81 LYS A C 1
ATOM 657 O O . LYS A 1 81 ? -21.107 -6.900 37.753 1.00 90.50 81 LYS A O 1
ATOM 662 N N . LEU A 1 82 ? -19.421 -6.956 36.258 1.00 91.00 82 LEU A N 1
ATOM 663 C CA . LEU A 1 82 ? -20.188 -7.554 35.168 1.00 91.00 82 LEU A CA 1
ATOM 664 C C . LEU A 1 82 ? -20.541 -9.015 35.473 1.00 91.00 82 LEU A C 1
ATOM 666 O O . LEU A 1 82 ? -19.778 -9.743 36.114 1.00 91.00 82 LEU A O 1
ATOM 670 N N . VAL A 1 83 ? -21.680 -9.463 34.946 1.00 94.81 83 VAL A N 1
ATOM 671 C CA . VAL A 1 83 ? -22.019 -10.887 34.895 1.00 94.81 83 VAL A CA 1
ATOM 672 C C . VAL A 1 83 ? -21.050 -11.586 33.934 1.00 94.81 83 VAL A C 1
ATOM 674 O O . VAL A 1 83 ? -20.672 -11.032 32.905 1.00 94.81 83 VAL A O 1
ATOM 677 N N . GLU A 1 84 ? -20.665 -12.827 34.240 1.00 94.19 84 GLU A N 1
ATOM 678 C CA . GLU A 1 84 ? -19.687 -13.606 33.460 1.00 94.19 84 GLU A CA 1
ATOM 679 C C . GLU A 1 84 ? -20.012 -13.667 3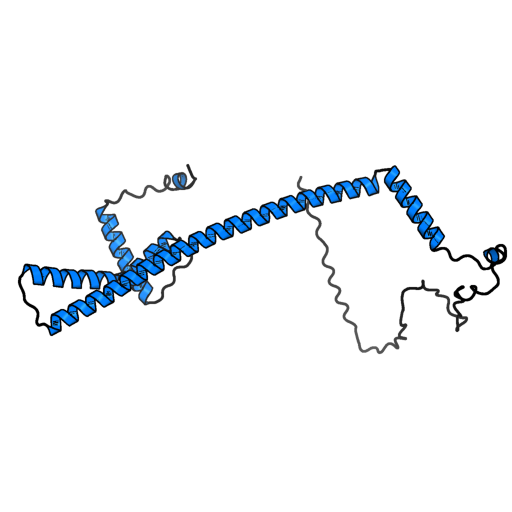1.953 1.00 94.19 84 GLU A C 1
ATOM 681 O O . GLU A 1 84 ? -19.114 -13.631 31.112 1.00 94.19 84 GLU A O 1
ATOM 686 N N . SER A 1 85 ? -21.299 -13.738 31.596 1.00 95.81 85 SER A N 1
ATOM 687 C CA . SER A 1 85 ? -21.747 -13.722 30.197 1.00 95.81 85 SER A CA 1
ATOM 688 C C . SER A 1 85 ? -21.446 -12.390 29.503 1.00 95.81 85 SER A C 1
ATOM 690 O O . SER A 1 85 ? -20.968 -12.379 28.368 1.00 95.81 85 SER A O 1
ATOM 692 N N . ASP A 1 86 ? -21.690 -11.271 30.184 1.00 95.00 86 ASP A N 1
ATOM 693 C CA . ASP A 1 86 ? -21.497 -9.929 29.630 1.00 95.00 86 ASP A CA 1
ATOM 694 C C . ASP A 1 86 ? -20.014 -9.604 29.498 1.00 95.00 86 ASP A C 1
ATOM 696 O O . ASP A 1 86 ? -19.592 -9.065 28.477 1.00 95.00 86 ASP A O 1
ATOM 700 N N . LYS A 1 87 ? -19.203 -10.034 30.474 1.00 94.38 87 LYS A N 1
ATOM 701 C CA . LYS A 1 87 ? -17.743 -9.938 30.396 1.00 94.38 87 LYS A CA 1
ATOM 702 C C . LYS A 1 87 ? -17.201 -10.654 29.157 1.00 94.38 87 LYS A C 1
ATOM 704 O O . LYS A 1 87 ? -16.469 -10.061 28.374 1.00 94.38 87 LYS A O 1
ATOM 709 N N . LYS A 1 88 ? -17.630 -11.898 28.912 1.00 95.75 88 LYS A N 1
ATOM 710 C CA . LYS A 1 88 ? -17.237 -12.637 27.698 1.00 95.75 88 LYS A CA 1
ATOM 711 C C . LYS A 1 88 ? -17.685 -11.935 26.420 1.00 95.75 88 LYS A C 1
ATOM 713 O O . LYS A 1 88 ? -16.957 -11.947 25.432 1.00 95.75 88 LYS A O 1
ATOM 718 N N . CYS A 1 89 ? -18.882 -11.350 26.416 1.00 95.69 89 CYS A N 1
ATOM 719 C CA . CYS A 1 89 ? -19.376 -10.589 25.271 1.00 95.69 89 CYS A CA 1
ATOM 720 C C . CYS A 1 89 ? -18.475 -9.378 24.984 1.00 95.69 89 CYS A C 1
ATOM 722 O O . CYS A 1 89 ? -18.047 -9.195 23.842 1.00 95.69 89 CYS A O 1
ATOM 724 N N . LEU A 1 90 ? -18.136 -8.612 26.025 1.00 95.69 90 LEU A N 1
ATOM 725 C CA . LEU A 1 90 ? -17.237 -7.463 25.956 1.00 95.69 90 LEU A CA 1
ATOM 726 C C . LEU A 1 90 ? -15.861 -7.861 25.401 1.00 95.69 90 LEU A C 1
ATOM 728 O O . LEU A 1 90 ? -15.420 -7.292 24.401 1.00 95.69 90 LEU A O 1
ATOM 732 N N . ASP A 1 91 ? -15.248 -8.906 25.963 1.00 95.69 91 ASP A N 1
ATOM 733 C CA . ASP A 1 91 ? -13.943 -9.419 25.528 1.00 95.69 91 ASP A CA 1
ATOM 734 C C . ASP A 1 91 ? -13.960 -9.828 24.043 1.00 95.69 91 ASP A C 1
ATOM 736 O O . ASP A 1 91 ? -13.048 -9.511 23.277 1.00 95.69 91 ASP A O 1
ATOM 740 N N . VAL A 1 92 ? -15.030 -10.495 23.589 1.00 97.50 92 VAL A N 1
ATOM 741 C CA . VAL A 1 92 ? -15.185 -10.904 22.183 1.00 97.50 92 VAL A CA 1
ATOM 742 C C . VAL A 1 92 ? -15.345 -9.699 21.254 1.00 97.50 92 VAL A C 1
ATOM 744 O O . VAL A 1 92 ? -14.830 -9.722 20.130 1.00 97.50 92 VAL A O 1
ATOM 747 N N . ILE A 1 93 ? -16.068 -8.660 21.674 1.00 96.75 93 ILE A N 1
ATOM 748 C CA . ILE A 1 93 ? -16.243 -7.436 20.882 1.00 96.75 93 ILE A CA 1
ATOM 749 C C . ILE A 1 93 ? -14.901 -6.718 20.722 1.00 96.75 93 ILE A C 1
ATOM 751 O O . ILE A 1 93 ? -14.519 -6.405 19.589 1.00 96.75 93 ILE A O 1
ATOM 755 N N . ILE A 1 94 ? -14.171 -6.520 21.822 1.00 97.12 94 ILE A N 1
ATOM 756 C CA . ILE A 1 94 ? -12.852 -5.877 21.829 1.00 97.12 94 ILE A CA 1
ATOM 757 C C . ILE A 1 94 ? -11.887 -6.663 20.941 1.00 97.12 94 ILE A C 1
ATOM 759 O O . ILE A 1 94 ? -11.356 -6.106 19.979 1.00 97.12 94 ILE A O 1
ATOM 763 N N . ALA A 1 95 ? -11.773 -7.980 21.138 1.00 97.62 95 ALA A N 1
ATOM 764 C CA . ALA A 1 95 ? -10.900 -8.830 20.331 1.00 97.62 95 ALA A CA 1
ATOM 765 C C . ALA A 1 95 ? -11.239 -8.767 18.829 1.00 97.62 95 ALA A C 1
ATOM 767 O O . ALA A 1 95 ? -10.354 -8.747 17.968 1.00 97.62 95 ALA A O 1
ATOM 768 N N . LYS A 1 96 ? -12.526 -8.715 18.456 1.00 97.62 96 LYS A N 1
ATOM 769 C CA . LYS A 1 96 ? -12.931 -8.553 17.047 1.00 97.62 96 LYS A CA 1
ATOM 770 C C . LYS A 1 96 ? -12.491 -7.212 16.465 1.00 97.62 96 LYS A C 1
ATOM 772 O O . LYS A 1 96 ? -12.116 -7.161 15.292 1.00 97.62 96 LYS A O 1
ATOM 777 N N . LEU A 1 97 ? -12.566 -6.136 17.239 1.00 97.12 97 LEU A N 1
ATOM 778 C CA . LEU A 1 97 ? -12.160 -4.806 16.800 1.00 97.12 97 LEU A CA 1
ATOM 779 C C . LEU A 1 97 ? -10.631 -4.683 16.729 1.00 97.12 97 LEU A C 1
ATOM 781 O O . LEU A 1 97 ? -10.122 -4.196 15.721 1.00 97.12 97 LEU A O 1
ATOM 785 N N . GLU A 1 98 ? -9.894 -5.232 17.693 1.00 96.50 98 GLU A N 1
ATOM 786 C CA . GLU A 1 98 ? -8.424 -5.321 17.672 1.00 96.50 98 GLU A CA 1
ATOM 787 C C . GLU A 1 98 ? -7.905 -6.084 16.449 1.00 96.50 98 GLU A C 1
ATOM 789 O O . GLU A 1 98 ? -6.982 -5.636 15.767 1.00 96.50 98 GLU A O 1
ATOM 794 N N . ASN A 1 99 ? -8.561 -7.187 16.080 1.00 97.38 99 ASN A N 1
ATOM 795 C CA . ASN A 1 99 ? -8.241 -7.913 14.850 1.00 97.38 99 ASN A CA 1
ATOM 796 C C . ASN A 1 99 ? -8.365 -7.026 13.598 1.00 97.38 99 ASN A C 1
ATOM 798 O O . ASN A 1 99 ? -7.559 -7.136 12.668 1.00 97.38 99 ASN A O 1
ATOM 802 N N . LYS A 1 100 ? -9.346 -6.113 13.560 1.00 95.56 100 LYS A N 1
ATOM 803 C CA . LYS A 1 100 ? -9.465 -5.142 12.462 1.00 95.56 100 LYS A CA 1
ATOM 804 C C . LYS A 1 100 ? -8.327 -4.125 12.488 1.00 95.56 100 LYS A C 1
ATOM 806 O O . LYS A 1 100 ? -7.825 -3.788 11.416 1.00 95.56 100 LYS A O 1
ATOM 811 N N . VAL A 1 101 ? -7.894 -3.673 13.667 1.00 95.69 101 VAL A N 1
ATOM 812 C CA . VAL A 1 101 ? -6.718 -2.794 13.804 1.00 95.69 101 VAL A CA 1
ATOM 813 C C . VAL A 1 101 ? -5.481 -3.466 13.227 1.00 95.69 101 VAL A C 1
ATOM 815 O O . VAL A 1 101 ? -4.795 -2.886 12.383 1.00 95.69 101 VAL A O 1
ATOM 818 N N . GLN A 1 102 ? -5.258 -4.729 13.586 1.00 96.38 102 GLN A N 1
ATOM 819 C CA . GLN A 1 102 ? -4.127 -5.496 13.084 1.00 96.38 102 GLN A CA 1
ATOM 820 C C . GLN A 1 102 ? -4.185 -5.687 11.564 1.00 96.38 102 GLN A C 1
ATOM 822 O O . GLN A 1 102 ? -3.164 -5.597 10.878 1.00 96.38 102 GLN A O 1
ATOM 827 N N . LEU A 1 103 ? -5.380 -5.893 11.003 1.00 96.31 103 LEU A N 1
ATOM 828 C CA . LEU A 1 103 ? -5.568 -5.967 9.556 1.00 96.31 103 LEU A CA 1
ATOM 829 C C . LEU A 1 103 ? -5.201 -4.647 8.859 1.00 96.31 103 LEU A C 1
ATOM 831 O O . LEU A 1 103 ? -4.566 -4.677 7.804 1.00 96.31 103 LEU A O 1
ATOM 835 N N . VAL A 1 104 ? -5.566 -3.497 9.434 1.00 96.12 104 VAL A N 1
ATOM 836 C CA . VAL A 1 104 ? -5.180 -2.183 8.892 1.00 96.12 104 VAL A CA 1
ATOM 837 C C . VAL A 1 104 ? -3.669 -2.002 8.945 1.00 96.12 104 VAL A C 1
ATOM 839 O O . VAL A 1 104 ? -3.080 -1.673 7.918 1.00 96.12 104 VAL A O 1
ATOM 842 N N . ALA A 1 105 ? -3.031 -2.304 10.078 1.00 96.00 105 ALA A N 1
ATOM 843 C CA . ALA A 1 105 ? -1.577 -2.225 10.216 1.00 96.00 105 ALA A CA 1
ATOM 844 C C . ALA A 1 105 ? -0.854 -3.113 9.186 1.00 96.00 105 ALA A C 1
ATOM 846 O O . ALA A 1 105 ? 0.111 -2.695 8.544 1.00 96.00 105 ALA A O 1
ATOM 847 N N . ASN A 1 106 ? -1.358 -4.327 8.956 1.00 97.06 106 ASN A N 1
ATOM 848 C CA . ASN A 1 106 ? -0.826 -5.223 7.930 1.00 97.06 106 ASN A CA 1
ATOM 849 C C . ASN A 1 106 ? -1.022 -4.669 6.513 1.00 97.06 106 ASN A C 1
ATOM 851 O O . ASN A 1 106 ? -0.127 -4.785 5.678 1.00 97.06 106 ASN A O 1
ATOM 855 N N . ASN A 1 107 ? -2.162 -4.040 6.227 1.00 95.38 107 ASN A N 1
ATOM 856 C CA . ASN A 1 107 ? -2.397 -3.398 4.934 1.00 95.38 107 ASN A CA 1
ATOM 857 C C . ASN A 1 107 ? -1.471 -2.195 4.712 1.00 95.38 107 ASN A C 1
ATOM 859 O O . ASN A 1 107 ? -0.952 -2.036 3.612 1.00 95.38 107 ASN A O 1
ATOM 863 N N . GLN A 1 108 ? -1.202 -1.391 5.741 1.00 95.50 108 GLN A N 1
ATOM 864 C CA . GLN A 1 108 ? -0.237 -0.290 5.662 1.00 95.50 108 GLN A CA 1
ATOM 865 C C . GLN A 1 108 ? 1.174 -0.791 5.349 1.00 95.50 108 GLN A C 1
ATOM 867 O O . GLN A 1 108 ? 1.834 -0.243 4.470 1.00 95.50 108 GLN A O 1
ATOM 872 N N . LYS A 1 109 ? 1.608 -1.880 5.999 1.00 95.81 109 LYS A N 1
ATOM 873 C CA . LYS A 1 109 ? 2.890 -2.534 5.689 1.00 95.81 109 LYS A CA 1
ATOM 874 C C . LYS A 1 109 ? 2.959 -2.992 4.234 1.00 95.81 109 LYS A C 1
ATOM 876 O O . LYS A 1 109 ? 3.967 -2.761 3.579 1.00 95.81 109 LYS A O 1
ATOM 881 N N . LYS A 1 110 ? 1.881 -3.587 3.712 1.00 95.81 110 LYS A N 1
ATOM 882 C CA . LYS A 1 110 ? 1.802 -4.000 2.301 1.00 95.81 110 LYS A CA 1
ATOM 883 C C . LYS A 1 110 ? 1.886 -2.817 1.340 1.00 95.81 110 LYS A C 1
ATOM 885 O O . LYS A 1 110 ? 2.558 -2.928 0.325 1.00 95.81 110 LYS A O 1
ATOM 890 N N . ILE A 1 111 ? 1.218 -1.703 1.651 1.00 93.88 111 ILE A N 1
ATOM 891 C CA . ILE A 1 111 ? 1.301 -0.475 0.846 1.00 93.88 111 ILE A CA 1
ATOM 892 C C . ILE A 1 111 ? 2.752 0.015 0.802 1.00 93.88 111 ILE A C 1
ATOM 894 O O . ILE A 1 111 ? 3.276 0.238 -0.282 1.00 93.88 111 ILE A O 1
ATOM 898 N N . LEU A 1 112 ? 3.415 0.111 1.958 1.00 95.19 112 LEU A N 1
ATOM 899 C CA . LEU A 1 112 ? 4.817 0.533 2.037 1.00 95.19 112 LEU A CA 1
ATOM 900 C C . LEU A 1 112 ? 5.751 -0.395 1.258 1.00 95.19 112 LEU A C 1
ATOM 902 O O . LEU A 1 112 ? 6.577 0.081 0.489 1.00 95.19 112 LEU A O 1
ATOM 906 N N . GLN A 1 113 ? 5.603 -1.708 1.436 1.00 95.25 113 GLN A N 1
ATOM 907 C CA . GLN A 1 113 ? 6.414 -2.692 0.727 1.00 95.25 113 GLN A CA 1
ATOM 908 C C . GLN A 1 113 ? 6.237 -2.567 -0.787 1.00 95.25 113 GLN A C 1
ATOM 910 O O . GLN A 1 113 ? 7.224 -2.524 -1.512 1.00 95.25 113 GLN A O 1
ATOM 915 N N . LYS A 1 114 ? 4.991 -2.455 -1.255 1.00 94.06 114 LYS A N 1
ATOM 916 C CA . LYS A 1 114 ? 4.697 -2.291 -2.676 1.00 94.06 114 LYS A CA 1
ATOM 917 C C . LYS A 1 114 ? 5.344 -1.025 -3.243 1.00 94.06 114 LYS A C 1
ATOM 919 O O . LYS A 1 114 ? 5.922 -1.089 -4.318 1.00 94.06 114 LYS A O 1
ATOM 924 N N . CYS A 1 115 ? 5.290 0.092 -2.519 1.00 92.12 115 CYS A N 1
ATOM 925 C CA . CYS A 1 115 ? 5.940 1.323 -2.964 1.00 92.12 115 CYS A CA 1
ATOM 926 C C . CYS A 1 115 ? 7.465 1.174 -3.056 1.00 92.12 115 CYS A C 1
ATOM 928 O O . CYS A 1 115 ? 8.050 1.619 -4.033 1.00 92.12 115 CYS A O 1
ATOM 930 N N . LEU A 1 116 ? 8.103 0.498 -2.095 1.00 94.06 116 LEU A N 1
ATOM 931 C CA . LEU A 1 116 ? 9.544 0.222 -2.161 1.00 94.06 116 LEU A CA 1
ATOM 932 C C . LEU A 1 116 ? 9.905 -0.689 -3.344 1.00 94.06 116 LEU A C 1
ATOM 934 O O . LEU A 1 116 ? 10.904 -0.464 -4.018 1.00 94.06 116 LEU A O 1
ATOM 938 N N . GLU A 1 117 ? 9.098 -1.718 -3.604 1.00 95.75 117 GLU A N 1
ATOM 939 C CA . GLU A 1 117 ? 9.286 -2.602 -4.759 1.00 95.75 117 GLU A CA 1
ATOM 940 C C . GLU A 1 117 ? 9.127 -1.839 -6.082 1.00 95.75 117 GLU A C 1
ATOM 942 O O . GLU A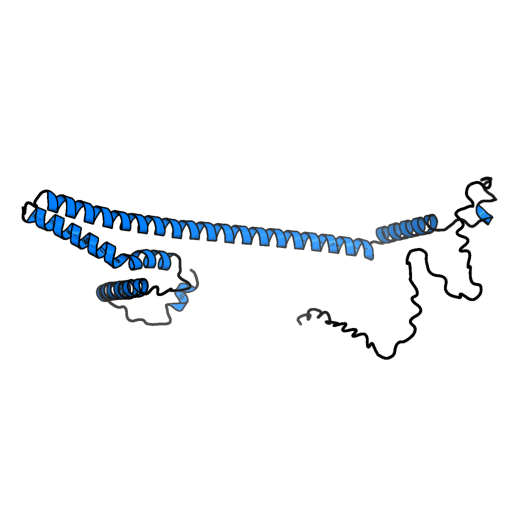 1 117 ? 9.913 -2.045 -7.005 1.00 95.75 117 GLU A O 1
ATOM 947 N N . GLU A 1 118 ? 8.143 -0.943 -6.177 1.00 93.69 118 GLU A N 1
ATOM 948 C CA . GLU A 1 118 ? 7.944 -0.068 -7.336 1.00 93.69 118 GLU A CA 1
ATOM 949 C C . GLU A 1 118 ? 9.150 0.858 -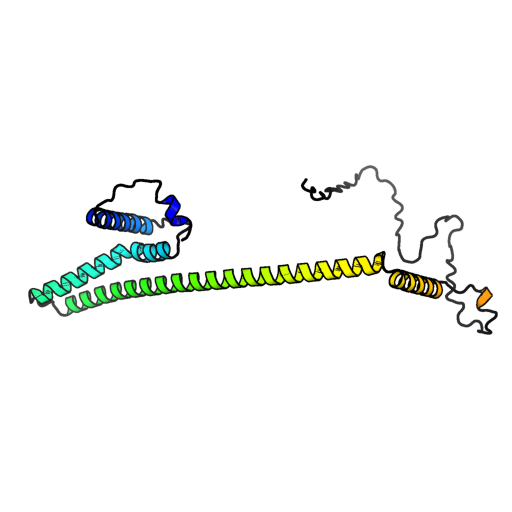7.554 1.00 93.69 118 GLU A C 1
ATOM 951 O O . GLU A 1 118 ? 9.675 0.894 -8.663 1.00 93.69 118 GLU A O 1
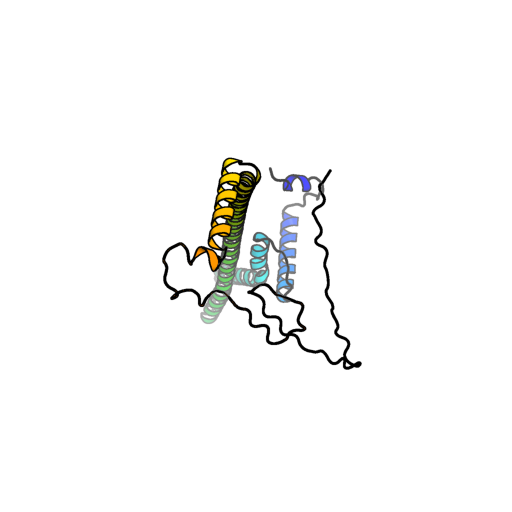ATOM 956 N N . GLU A 1 119 ? 9.664 1.509 -6.505 1.00 94.12 119 GLU A N 1
ATOM 957 C CA . GLU A 1 119 ? 10.857 2.368 -6.585 1.00 94.12 119 GLU A CA 1
ATOM 958 C C . GLU A 1 119 ? 12.098 1.604 -7.075 1.00 94.12 119 GLU A C 1
ATOM 960 O O . GLU A 1 119 ? 12.803 2.065 -7.975 1.00 94.12 119 GLU A O 1
ATOM 965 N N . ILE A 1 120 ? 12.346 0.405 -6.534 1.00 96.25 120 ILE A N 1
ATOM 966 C CA . ILE A 1 120 ? 13.473 -0.443 -6.957 1.00 96.25 120 ILE A CA 1
ATOM 967 C C . ILE A 1 120 ? 13.319 -0.858 -8.423 1.00 96.25 120 ILE A C 1
ATOM 969 O O . ILE A 1 120 ? 14.293 -0.847 -9.180 1.00 96.25 120 ILE A O 1
ATOM 973 N N . ASN A 1 121 ? 12.110 -1.234 -8.840 1.00 97.06 121 ASN A N 1
ATOM 974 C CA . ASN A 1 121 ? 11.852 -1.636 -10.219 1.00 97.06 121 ASN A CA 1
ATOM 975 C C . ASN A 1 121 ? 12.049 -0.466 -11.191 1.00 97.06 121 ASN A C 1
ATOM 977 O O . ASN A 1 121 ? 12.689 -0.639 -12.228 1.00 97.06 121 ASN A O 1
ATOM 981 N N . GLU A 1 122 ? 11.567 0.728 -10.843 1.00 96.12 122 GLU A N 1
ATOM 982 C CA . GLU A 1 122 ? 11.776 1.941 -11.636 1.00 96.12 122 GLU A CA 1
ATOM 983 C C . GLU A 1 122 ? 13.267 2.276 -11.782 1.00 96.12 122 GLU A C 1
ATOM 985 O O . GLU A 1 122 ? 13.733 2.605 -12.879 1.00 96.12 122 GLU A O 1
ATOM 990 N N . GLU A 1 123 ? 14.035 2.142 -10.700 1.00 96.12 123 GLU A N 1
ATOM 991 C CA . GLU A 1 123 ? 15.483 2.327 -10.716 1.00 96.12 123 GLU A CA 1
ATOM 992 C C . GLU A 1 123 ? 16.179 1.286 -11.615 1.00 96.12 123 GLU A C 1
ATOM 994 O O . GLU A 1 123 ? 17.006 1.646 -12.462 1.00 96.12 123 GLU A O 1
ATOM 999 N N . CYS A 1 124 ? 15.812 0.005 -11.507 1.00 97.00 124 CYS A N 1
ATOM 1000 C CA . CYS A 1 124 ? 16.346 -1.060 -12.362 1.00 97.00 124 CYS A CA 1
ATOM 1001 C C . CYS A 1 124 ? 16.058 -0.798 -13.847 1.00 97.00 124 CYS A C 1
ATOM 1003 O O . CYS A 1 124 ? 16.961 -0.901 -14.685 1.00 97.00 124 CYS A O 1
ATOM 1005 N N . ASP A 1 125 ? 14.824 -0.414 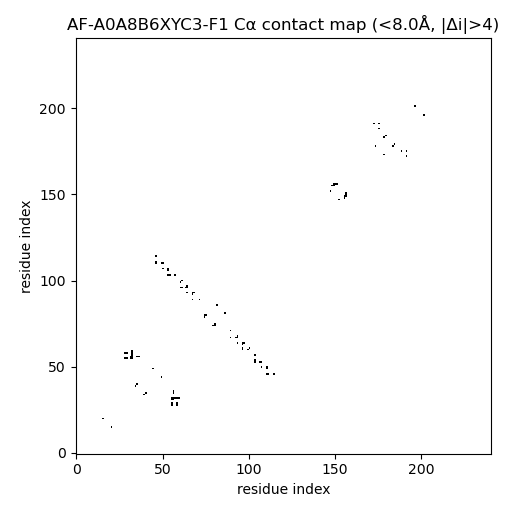-14.173 1.00 97.62 125 ASP A N 1
ATOM 1006 C CA . ASP A 1 125 ? 14.403 -0.079 -15.531 1.00 97.62 125 ASP A CA 1
ATOM 1007 C C . ASP A 1 125 ? 15.186 1.113 -16.083 1.00 97.62 125 ASP A C 1
ATOM 1009 O O . ASP A 1 125 ? 15.592 1.124 -17.251 1.00 97.62 125 ASP A O 1
ATOM 1013 N N . TYR A 1 126 ? 15.424 2.126 -15.249 1.00 97.62 126 TYR A N 1
ATOM 1014 C CA . TYR A 1 126 ? 16.236 3.276 -15.621 1.00 97.62 126 TYR A CA 1
ATOM 1015 C C . TYR A 1 126 ? 17.683 2.869 -15.926 1.00 97.62 126 TYR A C 1
ATOM 1017 O O . TYR A 1 126 ? 18.220 3.232 -16.979 1.00 97.62 126 TYR A O 1
ATOM 1025 N N . PHE A 1 127 ? 18.307 2.063 -15.063 1.00 97.88 127 PHE A N 1
ATOM 1026 C CA . PHE A 1 127 ? 19.663 1.564 -15.298 1.00 97.88 127 PHE A CA 1
ATOM 1027 C C . PHE A 1 127 ? 19.763 0.694 -16.547 1.00 97.88 127 PHE A C 1
ATOM 1029 O O . PHE A 1 127 ? 20.751 0.788 -17.282 1.00 97.88 127 PHE A O 1
ATOM 1036 N N . GLN A 1 128 ? 18.753 -0.129 -16.819 1.00 97.62 128 GLN A N 1
ATOM 1037 C CA . GLN A 1 128 ? 18.720 -0.950 -18.021 1.00 97.62 128 GLN A CA 1
ATOM 1038 C C . GLN A 1 128 ? 18.653 -0.076 -19.280 1.00 97.62 128 GLN A C 1
ATOM 1040 O O . GLN A 1 128 ? 19.485 -0.223 -20.176 1.00 97.62 128 GLN A O 1
ATOM 1045 N N . LYS A 1 129 ? 17.757 0.920 -19.305 1.00 97.38 129 LYS A N 1
ATOM 1046 C CA . LYS A 1 129 ? 17.671 1.902 -20.401 1.00 97.38 129 LYS A CA 1
ATOM 1047 C C . LYS A 1 129 ? 18.983 2.660 -20.599 1.00 97.38 129 LYS A C 1
ATOM 1049 O O . LYS A 1 129 ? 19.394 2.899 -21.735 1.00 97.38 129 LYS A O 1
ATOM 1054 N N . PHE A 1 130 ? 19.659 3.020 -19.510 1.00 97.69 130 PHE A N 1
ATOM 1055 C CA . PHE A 1 130 ? 20.960 3.681 -19.568 1.00 97.69 130 PHE A CA 1
ATOM 1056 C C . PHE A 1 130 ? 22.031 2.787 -20.211 1.00 97.69 130 PHE A C 1
ATOM 1058 O O . PHE A 1 130 ? 22.733 3.227 -21.125 1.00 97.69 130 PHE A O 1
ATOM 1065 N N . LYS A 1 131 ? 22.121 1.515 -19.798 1.00 97.44 131 LYS A N 1
ATOM 1066 C CA . LYS A 1 131 ? 23.043 0.533 -20.394 1.00 97.44 131 LYS A CA 1
ATOM 1067 C C . LYS A 1 131 ? 22.757 0.305 -21.876 1.00 97.44 131 LYS A C 1
ATOM 1069 O O . LYS A 1 131 ? 23.686 0.287 -22.683 1.00 97.44 131 LYS A O 1
ATOM 1074 N N . ASP A 1 132 ? 21.487 0.177 -22.246 1.00 97.38 132 ASP A N 1
ATOM 1075 C CA . ASP A 1 132 ? 21.089 -0.023 -23.638 1.00 97.38 132 ASP A CA 1
ATOM 1076 C C . ASP A 1 132 ? 21.420 1.200 -24.501 1.00 97.38 132 ASP A C 1
ATOM 1078 O O . ASP A 1 132 ? 21.928 1.048 -25.612 1.00 97.38 132 ASP A O 1
ATOM 1082 N N . SER A 1 133 ? 21.229 2.413 -23.973 1.00 97.25 133 SER A N 1
ATOM 1083 C CA . SER A 1 133 ? 21.646 3.659 -24.630 1.00 97.25 133 SER A CA 1
ATOM 1084 C C . SER A 1 133 ? 23.158 3.697 -24.870 1.00 97.25 133 SER A C 1
ATOM 1086 O O . SER A 1 133 ? 23.608 4.010 -25.974 1.00 97.25 133 SER A O 1
ATOM 1088 N N . GLN A 1 134 ? 23.957 3.313 -23.871 1.00 96.94 134 GLN A N 1
ATOM 1089 C CA . GLN A 1 134 ? 25.411 3.241 -24.001 1.00 96.94 134 GLN A CA 1
ATOM 1090 C C . GLN A 1 134 ? 25.834 2.226 -25.074 1.00 96.94 134 GLN A C 1
ATOM 1092 O O . GLN A 1 134 ? 26.614 2.553 -25.970 1.00 96.94 134 GLN A O 1
ATOM 1097 N N . LYS A 1 135 ? 25.243 1.029 -25.056 1.00 97.25 135 LYS A N 1
ATOM 1098 C CA . LYS A 1 135 ? 25.500 -0.015 -26.056 1.00 97.25 135 LYS A CA 1
ATOM 1099 C C . LYS A 1 135 ? 25.123 0.428 -27.472 1.00 97.25 135 LYS A C 1
ATOM 1101 O O . LYS A 1 135 ? 25.828 0.116 -28.430 1.00 97.25 135 LYS A O 1
ATOM 1106 N N . GLN A 1 136 ? 24.023 1.166 -27.627 1.00 96.25 136 GLN A N 1
ATOM 1107 C CA . GLN A 1 136 ? 23.614 1.718 -28.922 1.00 96.25 136 GLN A CA 1
ATOM 1108 C C . GLN A 1 136 ? 24.604 2.767 -29.440 1.00 96.25 136 GLN A C 1
ATOM 1110 O O . GLN A 1 136 ? 24.902 2.775 -30.636 1.00 96.25 136 GLN A O 1
ATOM 1115 N N . LYS A 1 137 ? 25.156 3.615 -28.564 1.00 96.81 137 LYS A N 1
ATOM 1116 C CA . LYS A 1 137 ? 26.203 4.581 -28.934 1.00 96.81 137 LYS A CA 1
ATOM 1117 C C . LYS A 1 137 ? 27.481 3.885 -29.389 1.00 96.81 137 LYS A C 1
ATOM 1119 O O . LYS A 1 137 ? 28.021 4.238 -30.433 1.00 96.81 137 LYS A O 1
ATOM 1124 N N . GLU A 1 138 ? 27.930 2.875 -28.648 1.00 96.62 138 GLU A N 1
ATOM 1125 C CA . GLU A 1 138 ? 29.110 2.079 -29.007 1.00 96.62 138 GLU A CA 1
ATOM 1126 C C . GLU A 1 138 ? 28.922 1.391 -30.357 1.00 96.62 138 GLU A C 1
ATOM 1128 O O . GLU A 1 138 ? 29.772 1.514 -31.238 1.00 96.62 138 GLU A O 1
ATOM 1133 N N . LYS A 1 139 ? 27.765 0.752 -30.565 1.00 96.81 139 LYS A N 1
ATOM 1134 C CA . LYS A 1 139 ? 27.426 0.142 -31.851 1.00 96.81 139 LYS A CA 1
ATOM 1135 C C . LYS A 1 139 ? 27.419 1.167 -32.986 1.00 96.81 139 LYS A C 1
ATOM 1137 O O . LYS A 1 139 ? 28.005 0.906 -34.026 1.00 96.81 139 LYS A O 1
ATOM 1142 N N . SER A 1 140 ? 26.821 2.339 -32.774 1.00 96.81 140 SER A N 1
ATOM 1143 C CA . SER A 1 140 ? 26.782 3.405 -33.785 1.00 96.81 140 SER A CA 1
ATOM 1144 C C . SER A 1 140 ? 28.184 3.911 -34.140 1.00 96.81 140 SER A C 1
ATOM 1146 O O . SER A 1 140 ? 28.462 4.183 -35.304 1.00 96.81 140 SER A O 1
ATOM 1148 N N . CYS A 1 141 ? 29.083 3.998 -33.155 1.00 96.12 141 CYS A N 1
ATOM 1149 C CA . CYS A 1 141 ? 30.484 4.350 -33.376 1.00 96.12 141 CYS A CA 1
ATOM 1150 C C . CYS A 1 141 ? 31.207 3.282 -34.209 1.00 96.12 141 CYS A C 1
ATOM 1152 O O . CYS A 1 141 ? 31.857 3.610 -35.199 1.00 96.12 141 CYS A O 1
ATOM 1154 N N . ILE A 1 142 ? 31.040 2.002 -33.862 1.00 96.75 142 ILE A N 1
ATOM 1155 C CA . ILE A 1 142 ? 31.622 0.877 -34.610 1.00 96.75 142 ILE A CA 1
ATOM 1156 C C . ILE A 1 142 ? 31.084 0.839 -36.046 1.00 96.75 142 ILE A C 1
ATOM 1158 O O . ILE A 1 142 ? 31.861 0.702 -36.990 1.00 96.75 142 ILE A O 1
ATOM 1162 N N . ASP A 1 143 ? 29.773 1.001 -36.225 1.00 96.25 143 ASP A N 1
ATOM 1163 C CA . ASP A 1 143 ? 29.127 1.018 -37.538 1.00 96.25 143 ASP A CA 1
ATOM 1164 C C . ASP A 1 143 ? 29.642 2.193 -38.390 1.00 96.25 143 ASP A C 1
ATOM 1166 O O . ASP A 1 143 ? 29.897 2.030 -39.586 1.00 96.25 143 ASP A O 1
ATOM 1170 N N . PHE A 1 144 ? 29.870 3.361 -37.777 1.00 96.19 144 PHE A N 1
ATOM 1171 C CA . PHE A 1 144 ? 30.475 4.515 -38.441 1.00 96.19 144 PHE A CA 1
ATOM 1172 C C . PHE A 1 144 ? 31.934 4.260 -38.840 1.00 96.19 144 PHE A C 1
ATOM 1174 O O . PHE A 1 144 ? 32.306 4.533 -39.980 1.00 96.19 144 PHE A O 1
ATOM 1181 N N . ILE A 1 145 ? 32.750 3.685 -37.952 1.00 94.31 145 ILE A N 1
ATOM 1182 C CA . ILE A 1 145 ? 34.139 3.310 -38.262 1.00 94.31 145 ILE A CA 1
ATOM 1183 C C . ILE A 1 145 ? 34.166 2.318 -39.431 1.00 94.31 145 ILE A C 1
ATOM 1185 O O . ILE A 1 145 ? 34.873 2.545 -40.410 1.00 94.31 145 ILE A O 1
ATOM 1189 N N . SER A 1 146 ? 33.336 1.273 -39.387 1.00 92.31 146 SER A N 1
ATOM 1190 C CA . SER A 1 146 ? 33.230 0.286 -40.468 1.00 92.31 146 SER A CA 1
ATOM 1191 C C . SER A 1 146 ? 32.790 0.917 -41.793 1.00 92.31 146 SER A C 1
ATOM 1193 O O . SER A 1 146 ? 33.283 0.549 -42.864 1.00 92.31 146 SER A O 1
ATOM 1195 N N . PHE A 1 147 ? 31.876 1.891 -41.742 1.00 93.88 147 PHE A N 1
ATOM 1196 C CA . PHE A 1 147 ? 31.481 2.662 -42.914 1.00 93.88 147 PHE A CA 1
ATOM 1197 C C . PHE A 1 147 ? 32.671 3.429 -43.503 1.00 93.88 147 PHE A C 1
ATOM 1199 O O . PHE A 1 147 ? 32.946 3.267 -44.692 1.00 93.88 147 PHE A O 1
ATOM 1206 N N . VAL A 1 148 ? 33.401 4.187 -42.677 1.00 93.81 148 VAL A N 1
ATOM 1207 C CA . VAL A 1 148 ? 34.590 4.952 -43.081 1.00 93.81 148 VAL A CA 1
ATOM 1208 C C . VAL A 1 148 ? 35.645 4.024 -43.690 1.00 93.81 148 VAL A C 1
ATOM 1210 O O . VAL A 1 148 ? 36.099 4.265 -44.806 1.00 93.81 148 VAL A O 1
ATOM 1213 N N . GLU A 1 149 ? 35.977 2.907 -43.042 1.00 90.12 149 GLU A N 1
ATOM 1214 C CA . GLU A 1 149 ? 36.920 1.914 -43.578 1.00 90.12 149 GLU A CA 1
ATOM 1215 C C . GLU A 1 149 ? 36.497 1.388 -44.958 1.00 90.12 149 GLU A C 1
ATOM 1217 O O . GLU A 1 149 ? 37.320 1.264 -45.865 1.00 90.12 149 GLU A O 1
ATOM 1222 N N . ARG A 1 150 ? 35.204 1.107 -45.159 1.00 86.31 150 ARG A N 1
ATOM 1223 C CA . ARG A 1 150 ? 34.687 0.610 -46.441 1.00 86.31 150 ARG A CA 1
ATOM 1224 C C . ARG A 1 150 ? 34.700 1.665 -47.550 1.00 86.31 150 ARG A C 1
ATOM 1226 O O . ARG A 1 150 ? 34.719 1.281 -48.719 1.00 86.31 150 ARG A O 1
ATOM 1233 N N . THR A 1 151 ? 34.649 2.956 -47.222 1.00 88.56 151 THR A N 1
ATOM 1234 C CA . THR A 1 151 ? 34.521 4.037 -48.217 1.00 88.56 151 THR A CA 1
ATOM 1235 C C . THR A 1 151 ? 35.793 4.841 -48.459 1.00 88.56 151 THR A C 1
ATOM 1237 O O . THR A 1 151 ? 35.974 5.332 -49.569 1.00 88.56 151 THR A O 1
ATOM 1240 N N . SER A 1 152 ? 36.671 4.986 -47.464 1.00 86.62 152 SER A N 1
ATOM 1241 C CA . SER A 1 152 ? 37.831 5.885 -47.540 1.00 86.62 152 SER A CA 1
ATOM 1242 C C . SER A 1 152 ? 39.190 5.219 -47.316 1.00 86.62 152 SER A C 1
ATOM 1244 O O . SER A 1 152 ? 40.199 5.834 -47.655 1.00 86.62 152 SER A O 1
ATOM 1246 N N . ASP A 1 153 ? 39.269 3.983 -46.805 1.00 88.25 153 ASP A N 1
ATOM 1247 C CA . ASP A 1 153 ? 40.554 3.268 -46.727 1.00 88.25 153 ASP A CA 1
ATOM 1248 C C . ASP A 1 153 ? 40.897 2.603 -48.070 1.00 88.25 153 ASP A C 1
ATOM 1250 O O . ASP A 1 153 ? 40.363 1.551 -48.433 1.00 88.25 153 ASP A O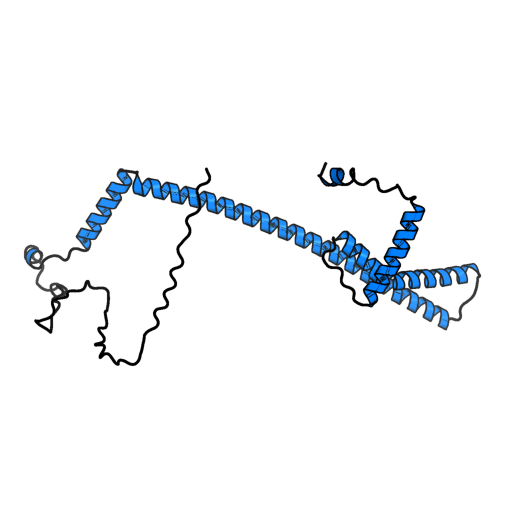 1
ATOM 1254 N N . TYR A 1 154 ? 41.848 3.195 -48.796 1.00 89.12 154 TYR A N 1
ATOM 1255 C CA . TYR A 1 154 ? 42.329 2.701 -50.087 1.00 89.12 154 TYR A CA 1
ATOM 1256 C C . TYR A 1 154 ? 42.746 1.221 -50.057 1.00 89.12 154 TYR A C 1
ATOM 1258 O O . TYR A 1 154 ? 42.441 0.475 -50.991 1.00 89.12 154 TYR A O 1
ATOM 1266 N N . ASN A 1 155 ? 43.385 0.757 -48.977 1.00 89.19 155 ASN A N 1
ATOM 1267 C CA . ASN A 1 155 ? 43.819 -0.637 -48.860 1.00 89.19 155 ASN A CA 1
ATOM 1268 C C . ASN A 1 155 ? 42.629 -1.590 -48.687 1.00 89.19 155 ASN A C 1
ATOM 1270 O O . ASN A 1 155 ? 42.640 -2.716 -49.196 1.00 89.19 155 ASN A O 1
ATOM 1274 N N . CYS A 1 156 ? 41.591 -1.164 -47.966 1.00 86.38 156 CYS A N 1
ATOM 1275 C CA . CYS A 1 156 ? 40.336 -1.899 -47.842 1.00 86.38 156 CYS A CA 1
ATOM 1276 C C . CYS A 1 156 ? 39.588 -1.960 -49.184 1.00 86.38 156 CYS A C 1
ATOM 1278 O O . CYS A 1 156 ? 39.219 -3.052 -49.627 1.00 86.38 156 CYS A O 1
ATOM 1280 N N . LEU A 1 157 ? 39.459 -0.827 -49.885 1.00 87.81 157 LEU A N 1
ATOM 1281 C CA . LEU A 1 157 ? 38.808 -0.754 -51.197 1.00 87.81 157 LEU A CA 1
ATOM 1282 C C . LEU A 1 157 ? 39.519 -1.622 -52.242 1.00 87.81 157 LEU A C 1
ATOM 1284 O O . LEU A 1 157 ? 38.859 -2.343 -52.991 1.00 87.81 157 LEU A O 1
ATOM 1288 N N . GLN A 1 158 ? 40.854 -1.609 -52.276 1.00 90.44 158 GLN A N 1
ATOM 1289 C CA . GLN A 1 158 ? 41.621 -2.448 -53.198 1.00 90.44 158 GLN A CA 1
ATOM 1290 C C . GLN A 1 158 ? 41.421 -3.939 -52.913 1.00 90.44 158 GLN A C 1
ATOM 1292 O O . GLN A 1 158 ? 41.175 -4.717 -53.835 1.00 90.44 158 GLN A O 1
ATOM 1297 N N . ARG A 1 159 ? 41.436 -4.354 -51.639 1.00 90.06 159 ARG A N 1
ATOM 1298 C CA . ARG A 1 159 ? 41.131 -5.744 -51.257 1.00 90.06 159 ARG A CA 1
ATOM 1299 C C . ARG A 1 159 ? 39.705 -6.143 -51.639 1.00 90.06 159 ARG A C 1
ATOM 1301 O O . ARG A 1 159 ? 39.502 -7.249 -52.137 1.00 90.06 159 ARG A O 1
ATOM 1308 N N . ALA A 1 160 ? 38.725 -5.264 -51.433 1.00 88.81 160 ALA A N 1
ATOM 1309 C CA . ALA A 1 160 ? 37.340 -5.505 -51.832 1.00 88.81 160 ALA A CA 1
ATOM 1310 C C . ALA A 1 160 ? 37.203 -5.639 -53.358 1.00 88.81 160 ALA A C 1
ATOM 1312 O O . ALA A 1 160 ? 36.571 -6.582 -53.833 1.00 88.81 160 ALA A O 1
ATOM 1313 N N . ARG A 1 161 ? 37.871 -4.766 -54.125 1.00 90.50 161 ARG A N 1
ATOM 1314 C CA . ARG A 1 161 ? 37.935 -4.835 -55.591 1.00 90.50 161 ARG A CA 1
ATOM 1315 C C . ARG A 1 161 ? 38.551 -6.148 -56.069 1.00 90.50 161 ARG A C 1
ATOM 1317 O O . ARG A 1 161 ? 37.997 -6.785 -56.958 1.00 90.50 161 ARG A O 1
ATOM 1324 N N . MET A 1 162 ? 39.652 -6.583 -55.460 1.00 92.62 162 MET A N 1
ATOM 1325 C CA . MET A 1 162 ? 40.287 -7.862 -55.792 1.00 92.62 162 MET A CA 1
ATOM 1326 C C . MET A 1 162 ? 39.369 -9.053 -55.498 1.00 92.62 162 MET A C 1
ATOM 1328 O O . MET A 1 162 ? 39.215 -9.924 -56.348 1.00 92.62 162 MET A O 1
ATOM 1332 N N . LYS A 1 163 ? 38.690 -9.065 -54.342 1.00 91.19 163 LYS A N 1
ATOM 1333 C CA . LYS A 1 163 ? 37.684 -10.094 -54.022 1.00 91.19 163 LYS A CA 1
ATOM 1334 C C . LYS A 1 163 ? 36.538 -10.108 -55.033 1.00 91.19 163 LYS A C 1
ATOM 1336 O O . LYS A 1 163 ? 36.092 -11.175 -55.437 1.00 91.19 163 LYS A O 1
ATOM 1341 N N . GLN A 1 164 ? 36.064 -8.937 -55.454 1.00 91.44 164 GLN A N 1
ATOM 1342 C CA . GLN A 1 164 ? 35.023 -8.838 -56.472 1.00 91.44 164 GLN A CA 1
ATOM 1343 C C . GLN A 1 164 ? 35.498 -9.406 -57.816 1.00 91.44 164 GLN A C 1
ATOM 1345 O O . GLN A 1 164 ? 34.752 -10.141 -58.454 1.00 91.44 164 GLN A O 1
ATOM 1350 N N . LEU A 1 165 ? 36.731 -9.106 -58.233 1.00 91.88 165 LEU A N 1
ATOM 1351 C CA . LEU A 1 165 ? 37.317 -9.653 -59.459 1.00 91.88 165 LEU A CA 1
ATOM 1352 C C . LEU A 1 165 ? 37.472 -11.178 -59.394 1.00 91.88 165 LEU A C 1
ATOM 1354 O O . LEU A 1 165 ? 37.101 -11.845 -60.353 1.00 91.88 165 LEU A O 1
ATOM 1358 N N . ASP A 1 166 ? 37.918 -11.724 -58.262 1.00 91.56 166 ASP A N 1
ATOM 1359 C CA . ASP A 1 166 ? 38.010 -13.174 -58.029 1.00 91.56 166 ASP A CA 1
ATOM 1360 C C . ASP A 1 166 ? 36.629 -13.854 -58.091 1.00 91.56 166 ASP A C 1
ATOM 1362 O O . ASP A 1 166 ? 36.459 -14.889 -58.731 1.00 91.56 166 ASP A O 1
ATOM 1366 N N . LEU A 1 167 ? 35.590 -13.245 -57.508 1.00 88.75 167 LEU A N 1
ATOM 1367 C CA . LEU A 1 167 ? 34.212 -13.744 -57.624 1.00 88.75 167 LEU A CA 1
ATOM 1368 C C . LEU A 1 167 ? 33.675 -13.658 -59.062 1.00 88.75 167 LEU A C 1
ATOM 1370 O O . LEU A 1 167 ? 32.968 -14.560 -59.518 1.00 88.75 167 LEU A O 1
ATOM 1374 N N . ILE A 1 168 ? 34.011 -12.595 -59.796 1.00 85.62 168 ILE A N 1
ATOM 1375 C CA . ILE A 1 168 ? 33.680 -12.467 -61.220 1.00 85.62 168 ILE A CA 1
ATOM 1376 C C . ILE A 1 168 ? 34.389 -13.563 -62.019 1.00 85.62 168 ILE A C 1
ATOM 1378 O O . ILE A 1 168 ? 33.770 -14.199 -62.863 1.00 85.62 168 ILE A O 1
ATOM 1382 N N . GLU A 1 169 ? 35.663 -13.825 -61.749 1.00 84.69 169 GLU A N 1
ATOM 1383 C CA . GLU A 1 169 ? 36.425 -14.875 -62.420 1.00 84.69 169 GLU A CA 1
ATOM 1384 C C . GLU A 1 169 ? 35.854 -16.266 -62.128 1.00 84.69 169 GLU A C 1
ATOM 1386 O O . GLU A 1 169 ? 35.625 -17.041 -63.054 1.00 84.69 169 GLU A O 1
ATOM 1391 N N . LYS A 1 170 ? 35.518 -16.549 -60.865 1.00 83.06 170 LYS A N 1
ATOM 1392 C CA . LYS A 1 170 ? 34.884 -17.808 -60.445 1.00 83.06 170 LYS A CA 1
ATOM 1393 C C . LYS A 1 170 ? 33.478 -18.000 -61.016 1.00 83.06 170 LYS A C 1
ATOM 1395 O O . LYS A 1 170 ? 33.077 -19.135 -61.253 1.00 83.06 170 LYS A O 1
ATOM 1400 N N . SER A 1 171 ? 32.727 -16.918 -61.230 1.00 79.00 171 SER A N 1
ATOM 1401 C CA . SER A 1 171 ? 31.376 -16.971 -61.816 1.00 79.00 171 SER A CA 1
ATOM 1402 C C . SER A 1 171 ? 31.363 -16.991 -63.348 1.00 79.00 171 SER A C 1
ATOM 1404 O O . SER A 1 171 ? 30.341 -17.338 -63.944 1.00 79.00 171 SER A O 1
ATOM 1406 N N . ARG A 1 172 ? 32.476 -16.659 -64.015 1.00 78.25 172 ARG A N 1
ATOM 1407 C CA . ARG A 1 172 ? 32.589 -16.763 -65.474 1.00 78.25 172 ARG A CA 1
ATOM 1408 C C . ARG A 1 172 ? 32.585 -18.233 -65.899 1.00 78.25 172 ARG A C 1
ATOM 1410 O O . ARG A 1 172 ? 33.512 -18.987 -65.619 1.00 78.25 172 ARG A O 1
ATOM 1417 N N . LEU A 1 173 ? 31.558 -18.628 -66.649 1.00 66.06 173 LEU A N 1
ATOM 1418 C CA . LEU A 1 173 ? 31.519 -19.918 -67.337 1.00 66.06 173 LEU A CA 1
ATOM 1419 C C . LEU A 1 173 ? 32.682 -19.997 -68.338 1.00 66.06 173 LEU A C 1
ATOM 1421 O O . LEU A 1 173 ? 32.826 -19.136 -69.209 1.00 66.06 173 LEU A O 1
ATOM 1425 N N . LYS A 1 174 ? 33.514 -21.038 -68.229 1.00 62.44 174 LYS A N 1
ATOM 1426 C CA . LYS A 1 174 ? 34.575 -21.296 -69.210 1.00 62.44 174 LYS A CA 1
ATOM 1427 C C . LYS A 1 174 ? 33.930 -21.613 -70.562 1.00 62.44 174 LYS A C 1
ATOM 1429 O O . LYS A 1 174 ? 33.112 -22.524 -70.669 1.00 62.44 174 LYS A O 1
ATOM 1434 N N . SER A 1 175 ? 34.285 -20.841 -71.589 1.00 54.28 175 SER A N 1
ATOM 1435 C CA . SER A 1 175 ? 33.851 -21.090 -72.967 1.00 54.28 175 SER A CA 1
ATOM 1436 C C . SER A 1 175 ? 34.287 -22.486 -73.423 1.00 54.28 175 SER A C 1
ATOM 1438 O O . SER A 1 175 ? 35.386 -22.939 -73.103 1.00 54.28 175 SER A O 1
ATOM 1440 N N . ARG A 1 176 ? 33.451 -23.149 -74.232 1.00 51.00 176 ARG A N 1
ATOM 1441 C CA . ARG A 1 176 ? 33.725 -24.470 -74.833 1.00 51.00 176 ARG A CA 1
ATOM 1442 C C . ARG A 1 176 ? 35.106 -24.555 -75.497 1.00 51.00 176 ARG A C 1
ATOM 1444 O O . ARG A 1 176 ? 35.718 -25.614 -75.505 1.00 51.00 176 ARG A O 1
ATOM 1451 N N . HIS A 1 177 ? 35.598 -23.429 -76.011 1.00 51.19 177 HIS A N 1
ATOM 1452 C CA . HIS A 1 177 ? 36.859 -23.339 -76.741 1.00 51.19 177 HIS A CA 1
ATOM 1453 C C . HIS A 1 177 ? 38.112 -23.373 -75.842 1.00 51.19 177 HIS A C 1
ATOM 1455 O O . HIS A 1 177 ? 39.178 -23.757 -76.316 1.00 51.19 177 HIS A O 1
ATOM 1461 N N . SER A 1 178 ? 38.009 -23.006 -74.556 1.00 49.91 178 SER A N 1
ATOM 1462 C CA . SER A 1 178 ? 39.143 -23.024 -73.612 1.00 49.91 178 SER A CA 1
ATOM 1463 C C . SER A 1 178 ? 39.275 -24.334 -72.825 1.00 49.91 178 SER A C 1
ATOM 1465 O O . SER A 1 178 ? 40.322 -24.586 -72.237 1.00 49.91 178 SER A O 1
ATOM 1467 N N . LEU A 1 179 ? 38.249 -25.194 -72.846 1.00 52.41 179 LEU A N 1
ATOM 1468 C CA . LEU A 1 179 ? 38.278 -26.541 -72.255 1.00 52.41 179 LEU A CA 1
ATOM 1469 C C . LEU A 1 179 ? 38.950 -27.584 -73.168 1.00 52.41 179 LEU A C 1
ATOM 1471 O O . LEU A 1 179 ? 39.449 -28.588 -72.674 1.00 52.41 179 LEU A O 1
ATOM 1475 N N . GLN A 1 180 ? 39.018 -27.335 -74.481 1.00 50.81 180 GLN A N 1
ATOM 1476 C CA . GLN A 1 180 ? 39.649 -28.252 -75.441 1.00 50.81 180 GLN A CA 1
ATOM 1477 C C . GLN A 1 180 ? 41.187 -28.182 -75.453 1.00 50.81 180 GLN A C 1
ATOM 1479 O O . GLN A 1 180 ? 41.831 -29.155 -75.830 1.00 50.81 180 GLN A O 1
ATOM 1484 N N . GLN A 1 181 ? 41.798 -27.077 -75.010 1.00 51.72 181 GLN A N 1
ATOM 1485 C CA . GLN A 1 181 ? 43.265 -26.940 -74.969 1.00 51.72 181 GLN A CA 1
ATOM 1486 C C . GLN A 1 181 ? 43.916 -27.486 -73.686 1.00 51.72 181 GLN A C 1
ATOM 1488 O O . GLN A 1 181 ? 45.125 -27.687 -73.667 1.00 51.72 181 GLN A O 1
ATOM 1493 N N . SER A 1 182 ? 43.153 -27.773 -72.625 1.00 50.97 182 SER A N 1
ATOM 1494 C CA . SER A 1 182 ? 43.687 -28.303 -71.358 1.00 50.97 182 SER A CA 1
ATOM 1495 C C . SER A 1 182 ? 43.687 -29.836 -71.265 1.00 50.97 182 SER A C 1
ATOM 1497 O O . SER A 1 182 ? 43.931 -30.380 -70.191 1.00 50.97 182 SER A O 1
ATOM 1499 N N . GLY A 1 183 ? 43.411 -30.551 -72.364 1.00 50.28 183 GLY A N 1
ATOM 1500 C CA . GLY A 1 183 ? 43.439 -32.021 -72.402 1.00 50.28 183 GLY A CA 1
ATOM 1501 C C . GLY A 1 183 ? 42.359 -32.703 -71.552 1.00 50.28 183 GLY A C 1
ATOM 1502 O O . GLY A 1 183 ? 42.419 -33.914 -71.330 1.00 50.28 183 GLY A O 1
ATOM 1503 N N . ILE A 1 184 ? 41.364 -31.951 -71.073 1.00 51.19 184 ILE A N 1
ATOM 1504 C CA . ILE A 1 184 ? 40.251 -32.493 -70.297 1.00 51.19 184 ILE A CA 1
ATOM 1505 C C . ILE A 1 184 ? 39.239 -33.073 -71.287 1.00 51.19 184 ILE A C 1
ATOM 1507 O O . ILE A 1 184 ? 38.511 -32.340 -71.953 1.00 51.19 184 ILE A O 1
ATOM 1511 N N . LYS A 1 185 ? 39.242 -34.408 -71.391 1.00 46.75 185 LYS A N 1
ATOM 1512 C CA . LYS A 1 185 ? 38.272 -35.206 -72.154 1.00 46.75 185 LYS A CA 1
ATOM 1513 C C . LYS A 1 185 ? 36.835 -34.821 -71.796 1.00 46.75 185 LYS A C 1
ATOM 1515 O O . LYS A 1 185 ? 36.549 -34.457 -70.657 1.00 46.75 185 LYS A O 1
ATOM 1520 N N . ASP A 1 186 ? 35.967 -34.959 -72.794 1.00 46.34 186 ASP A N 1
ATOM 1521 C CA . ASP A 1 186 ? 34.574 -34.509 -72.944 1.00 46.34 186 ASP A CA 1
ATOM 1522 C C . ASP A 1 186 ? 33.544 -34.948 -71.871 1.00 46.34 186 ASP A C 1
ATOM 1524 O O . ASP A 1 186 ? 32.355 -35.055 -72.154 1.00 46.34 186 ASP A O 1
ATOM 1528 N N . CYS A 1 187 ? 33.941 -35.180 -70.620 1.00 43.53 187 CYS A N 1
ATOM 1529 C CA . CYS A 1 187 ? 33.071 -35.717 -69.569 1.00 43.53 187 CYS A CA 1
ATOM 1530 C C . CYS A 1 187 ? 32.345 -34.637 -68.744 1.00 43.53 187 CYS A C 1
ATOM 1532 O O . CYS A 1 187 ? 31.517 -34.970 -67.907 1.00 43.53 187 CYS A O 1
ATOM 1534 N N . TYR A 1 188 ? 32.662 -33.350 -68.934 1.00 44.69 188 TYR A N 1
ATOM 1535 C CA . TYR A 1 188 ? 32.102 -32.241 -68.138 1.00 44.69 188 TYR A CA 1
ATOM 1536 C C . TYR A 1 188 ? 31.553 -31.087 -68.998 1.00 44.69 188 TYR A C 1
ATOM 1538 O O . TYR A 1 188 ? 31.513 -29.933 -68.574 1.00 44.69 188 TYR A O 1
ATOM 1546 N N . LEU A 1 189 ? 31.115 -31.380 -70.226 1.00 46.44 189 LEU A N 1
ATOM 1547 C CA . LEU A 1 189 ? 30.546 -30.390 -71.155 1.00 46.44 189 LEU A CA 1
ATOM 1548 C C . LEU A 1 189 ? 29.011 -30.279 -71.114 1.00 46.44 189 LEU A C 1
ATOM 1550 O O . LEU A 1 189 ? 28.432 -29.499 -71.877 1.00 46.44 189 LEU A O 1
ATOM 1554 N N . GLU A 1 190 ? 28.356 -31.004 -70.207 1.00 45.16 190 GLU A N 1
ATOM 1555 C CA . GLU A 1 190 ? 26.892 -31.031 -70.077 1.00 45.16 190 GLU A CA 1
ATOM 1556 C C . GLU A 1 190 ? 26.311 -29.825 -69.308 1.00 45.16 190 GLU A C 1
ATOM 1558 O O . GLU A 1 190 ? 25.120 -29.552 -69.391 1.00 45.16 190 GLU A O 1
ATOM 1563 N N . TYR A 1 191 ? 27.151 -29.011 -68.656 1.00 46.59 191 TYR A N 1
ATOM 1564 C CA . TYR A 1 191 ? 26.712 -27.792 -67.954 1.00 46.59 191 TYR A CA 1
ATOM 1565 C C . TYR A 1 191 ? 26.871 -26.499 -68.762 1.00 46.59 191 TYR A C 1
ATOM 1567 O O . TYR A 1 191 ? 26.695 -25.404 -68.228 1.00 46.59 191 TYR A O 1
ATOM 1575 N N . VAL A 1 192 ? 27.172 -26.581 -70.064 1.00 47.16 192 VAL A N 1
ATOM 1576 C CA . VAL A 1 192 ? 26.991 -25.421 -70.946 1.00 47.16 192 VAL A CA 1
ATOM 1577 C C . VAL A 1 192 ? 25.512 -25.361 -71.279 1.00 47.16 192 VAL A C 1
ATOM 1579 O O . VAL A 1 192 ? 25.072 -25.990 -72.243 1.00 47.16 192 VAL A O 1
ATOM 1582 N N . THR A 1 193 ? 24.773 -24.630 -70.447 1.00 51.47 193 THR A N 1
ATOM 1583 C CA . THR A 1 193 ? 23.347 -24.315 -70.541 1.00 51.47 193 THR A CA 1
ATOM 1584 C C . THR A 1 193 ? 22.989 -23.897 -71.968 1.00 51.47 193 THR A C 1
ATOM 1586 O O . THR A 1 193 ? 22.988 -22.724 -72.335 1.00 51.47 193 THR A O 1
ATOM 1589 N N . LYS A 1 194 ? 22.695 -24.878 -72.824 1.00 46.62 194 LYS A N 1
ATOM 1590 C CA . LYS A 1 194 ? 21.963 -24.660 -74.062 1.00 46.62 194 LYS A CA 1
ATOM 1591 C C . LYS A 1 194 ? 20.534 -24.416 -73.613 1.00 46.62 194 LYS A C 1
ATOM 1593 O O . LYS A 1 194 ? 19.777 -25.367 -73.447 1.00 46.62 194 LYS A O 1
ATOM 1598 N N . HIS A 1 195 ? 20.172 -23.159 -73.371 1.00 47.56 195 HIS A N 1
ATOM 1599 C CA . HIS A 1 195 ? 18.762 -22.801 -73.297 1.00 47.56 195 HIS A CA 1
ATOM 1600 C C . HIS A 1 195 ? 18.156 -23.192 -74.645 1.00 47.56 195 HIS A C 1
ATOM 1602 O O . HIS A 1 195 ? 18.412 -22.553 -75.664 1.00 47.56 195 HIS A O 1
ATOM 1608 N N . THR A 1 196 ? 17.463 -24.326 -74.679 1.00 48.88 196 THR A N 1
ATOM 1609 C CA . THR A 1 196 ? 16.773 -24.795 -75.873 1.00 48.88 196 THR A CA 1
ATOM 1610 C C . THR A 1 196 ? 15.531 -23.929 -75.972 1.00 48.88 196 THR A C 1
ATOM 1612 O O . THR A 1 196 ? 14.566 -24.118 -75.237 1.00 48.88 196 THR A O 1
ATOM 1615 N N . THR A 1 197 ? 15.585 -22.894 -76.803 1.00 51.97 197 THR A N 1
ATOM 1616 C CA . THR A 1 197 ? 14.406 -22.093 -77.109 1.00 51.97 197 THR A CA 1
ATOM 1617 C C . THR A 1 197 ? 13.480 -22.948 -77.967 1.00 51.97 197 THR A C 1
ATOM 1619 O O . THR A 1 197 ? 13.762 -23.226 -79.129 1.00 51.97 197 THR A O 1
ATOM 1622 N N . VAL A 1 198 ? 12.385 -23.414 -77.363 1.00 54.75 198 VAL A N 1
ATOM 1623 C CA . VAL A 1 198 ? 11.342 -24.195 -78.052 1.00 54.75 198 VAL A CA 1
ATOM 1624 C C . VAL A 1 198 ? 10.609 -23.334 -79.094 1.00 54.75 198 VAL A C 1
ATOM 1626 O O . VAL A 1 198 ? 10.060 -23.870 -80.051 1.00 54.75 198 VAL A O 1
ATOM 1629 N N . ASP A 1 199 ? 10.673 -22.002 -78.976 1.00 55.78 199 ASP A N 1
ATOM 1630 C CA . ASP A 1 199 ? 9.999 -21.068 -79.877 1.00 55.78 199 ASP A CA 1
ATOM 1631 C C . ASP A 1 199 ? 10.974 -20.055 -80.509 1.00 55.78 199 ASP A C 1
ATOM 1633 O O . ASP A 1 199 ? 11.711 -19.348 -79.816 1.00 55.78 199 ASP A O 1
ATOM 1637 N N . LYS A 1 200 ? 10.986 -19.980 -81.847 1.00 58.31 200 LYS A N 1
ATOM 1638 C CA . LYS A 1 200 ? 11.922 -19.148 -82.631 1.00 58.31 200 LYS A CA 1
ATOM 1639 C C . LYS A 1 200 ? 11.546 -17.660 -82.656 1.00 58.31 200 LYS A C 1
ATOM 1641 O O . LYS A 1 200 ? 12.338 -16.858 -83.142 1.00 58.31 200 LYS A O 1
ATOM 1646 N N . LYS A 1 201 ? 10.360 -17.280 -82.161 1.00 58.41 201 LYS A N 1
ATOM 1647 C CA . LYS A 1 201 ? 9.877 -15.881 -82.130 1.00 58.41 201 LYS A CA 1
ATOM 1648 C C . LYS A 1 201 ? 10.091 -15.160 -80.793 1.00 58.41 201 LYS A C 1
ATOM 1650 O O . LYS A 1 201 ? 9.719 -13.996 -80.672 1.00 58.41 201 LYS A O 1
ATOM 1655 N N . LEU A 1 202 ? 10.684 -15.816 -79.796 1.00 53.91 202 LEU A N 1
ATOM 1656 C CA . LEU A 1 202 ? 10.855 -15.246 -78.461 1.00 53.91 202 LEU A CA 1
ATOM 1657 C C . LEU A 1 202 ? 12.126 -14.374 -78.385 1.00 53.91 202 LEU A C 1
ATOM 1659 O O . LEU A 1 202 ? 13.240 -14.888 -78.419 1.00 53.91 202 LEU A O 1
ATOM 1663 N N . THR A 1 203 ? 11.973 -13.051 -78.269 1.00 55.94 203 THR A N 1
ATOM 1664 C CA . THR A 1 203 ? 13.080 -12.068 -78.191 1.00 55.94 203 THR A CA 1
ATOM 1665 C C . THR A 1 203 ? 13.526 -11.723 -76.766 1.00 55.94 203 THR A C 1
ATOM 1667 O O . THR A 1 203 ? 14.356 -10.835 -76.581 1.00 55.94 203 THR A O 1
ATOM 1670 N N . THR A 1 204 ? 13.013 -12.402 -75.736 1.00 53.91 204 THR A N 1
ATOM 1671 C CA . THR A 1 204 ? 13.338 -12.083 -74.336 1.00 53.91 204 THR A CA 1
ATOM 1672 C C . THR A 1 204 ? 14.140 -13.206 -73.685 1.00 53.91 204 THR A C 1
ATOM 1674 O O . THR A 1 204 ? 13.634 -14.304 -73.475 1.00 53.91 204 THR A O 1
ATOM 1677 N N . THR A 1 205 ? 15.392 -12.923 -73.323 1.00 53.28 205 THR A N 1
ATOM 1678 C CA . THR A 1 205 ? 16.222 -13.798 -72.482 1.00 53.28 205 THR A CA 1
ATOM 1679 C C . THR A 1 205 ? 16.227 -13.273 -71.049 1.00 53.28 205 THR A C 1
ATOM 1681 O O . THR A 1 205 ? 16.652 -12.144 -70.808 1.00 53.28 205 THR A O 1
ATOM 1684 N N . THR A 1 206 ? 15.776 -14.077 -70.085 1.00 51.41 206 THR A N 1
ATOM 1685 C CA . THR A 1 206 ? 15.819 -13.741 -68.653 1.00 51.41 206 THR A CA 1
ATOM 1686 C C . THR A 1 206 ? 17.016 -14.385 -67.961 1.00 51.41 206 THR A C 1
ATOM 1688 O O . THR A 1 206 ? 17.386 -15.517 -68.264 1.00 51.41 206 THR A O 1
ATOM 1691 N N . PHE A 1 207 ? 17.590 -13.681 -66.986 1.00 44.56 207 PHE A N 1
ATOM 1692 C CA . PHE A 1 207 ? 18.661 -14.183 -66.125 1.00 44.56 207 PHE A CA 1
ATOM 1693 C C . PHE A 1 207 ? 18.164 -15.350 -65.251 1.00 44.56 207 PHE A C 1
ATOM 1695 O O . PHE A 1 207 ? 17.070 -15.290 -64.684 1.00 44.56 207 PHE A O 1
ATOM 1702 N N . SER A 1 208 ? 18.959 -16.414 -65.135 1.00 49.09 208 SER A N 1
ATOM 1703 C CA . SER A 1 208 ? 18.633 -17.603 -64.341 1.00 49.09 208 SER A CA 1
ATOM 1704 C C . SER A 1 208 ? 18.515 -17.247 -62.855 1.00 49.09 208 SER A C 1
ATOM 1706 O O . SER A 1 208 ? 19.508 -16.911 -62.214 1.00 49.09 208 SER A O 1
ATOM 1708 N N . GLY A 1 209 ? 17.291 -17.297 -62.319 1.00 52.53 209 GLY A N 1
ATOM 1709 C CA . GLY A 1 209 ? 17.000 -17.025 -60.905 1.00 52.53 209 GLY A CA 1
ATOM 1710 C C . GLY A 1 209 ? 15.603 -16.465 -60.612 1.00 52.53 209 GLY A C 1
ATOM 1711 O O . GLY A 1 209 ? 15.227 -16.368 -59.448 1.00 52.53 209 GLY A O 1
ATOM 1712 N N . ARG A 1 210 ? 14.810 -16.108 -61.632 1.00 49.19 210 ARG A N 1
ATOM 1713 C CA . ARG A 1 210 ? 13.413 -15.671 -61.463 1.00 49.19 210 ARG A CA 1
ATOM 1714 C C . ARG A 1 210 ? 12.489 -16.478 -62.372 1.00 49.19 210 ARG A C 1
ATOM 1716 O O . ARG A 1 210 ? 12.620 -16.410 -63.590 1.00 49.19 210 ARG A O 1
ATOM 1723 N N . HIS A 1 211 ? 11.554 -17.227 -61.787 1.00 49.00 211 HIS A N 1
ATOM 1724 C CA . HIS A 1 211 ? 10.426 -17.786 -62.529 1.00 49.00 211 HIS A CA 1
ATOM 1725 C C . HIS A 1 211 ? 9.370 -16.698 -62.716 1.00 49.00 211 HIS A C 1
ATOM 1727 O O . HIS A 1 211 ? 8.873 -16.138 -61.743 1.00 49.00 211 HIS A O 1
ATOM 1733 N N . VAL A 1 212 ? 9.040 -16.400 -63.970 1.00 48.34 212 VAL A N 1
ATOM 1734 C CA . VAL A 1 212 ? 7.898 -15.557 -64.326 1.00 48.34 212 VAL A CA 1
ATOM 1735 C C . VAL A 1 212 ? 6.865 -16.471 -64.965 1.00 48.34 212 VAL A C 1
ATOM 1737 O O . VAL A 1 212 ? 7.126 -17.064 -66.010 1.00 48.34 212 VAL A O 1
ATOM 1740 N N . ILE A 1 213 ? 5.710 -16.609 -64.321 1.00 57.53 213 ILE A N 1
ATOM 1741 C CA . ILE A 1 213 ? 4.555 -17.296 -64.897 1.00 57.53 213 ILE A CA 1
ATOM 1742 C C . ILE A 1 213 ? 3.791 -16.245 -65.698 1.00 57.53 213 ILE A C 1
ATOM 1744 O O . ILE A 1 213 ? 3.223 -15.311 -65.134 1.00 57.53 213 ILE A O 1
ATOM 1748 N N . VAL A 1 214 ? 3.835 -16.358 -67.023 1.00 49.88 214 VAL A N 1
ATOM 1749 C CA . VAL A 1 214 ? 3.078 -15.478 -67.916 1.00 49.88 214 VAL A CA 1
ATOM 1750 C C . VAL A 1 214 ? 1.665 -16.038 -68.022 1.00 49.88 214 VAL A C 1
ATOM 1752 O O . VAL A 1 214 ? 1.426 -17.007 -68.736 1.00 49.88 214 VAL A O 1
ATOM 1755 N N . HIS A 1 215 ? 0.727 -15.436 -67.297 1.00 45.94 215 HIS A N 1
ATOM 1756 C CA . HIS A 1 215 ? -0.692 -15.666 -67.534 1.00 45.94 215 HIS A CA 1
ATOM 1757 C C . HIS A 1 215 ? -1.132 -14.777 -68.696 1.00 45.94 215 HIS A C 1
ATOM 1759 O O . HIS A 1 215 ? -1.038 -13.553 -68.624 1.00 45.94 215 HIS A O 1
ATOM 1765 N N . SER A 1 216 ? -1.584 -15.387 -69.789 1.00 44.31 216 SER A N 1
ATOM 1766 C CA . SER A 1 216 ? -2.241 -14.671 -70.879 1.00 44.31 216 SER A CA 1
ATOM 1767 C C . SER A 1 216 ? -3.582 -14.145 -70.365 1.00 44.31 216 SER A C 1
ATOM 1769 O O . SER A 1 216 ? -4.560 -14.885 -70.296 1.00 44.31 216 SER A O 1
ATOM 1771 N N . THR A 1 217 ? -3.625 -12.884 -69.938 1.00 43.44 217 THR A N 1
ATOM 1772 C CA . THR A 1 217 ? -4.866 -12.243 -69.499 1.00 43.44 217 THR A CA 1
ATOM 1773 C C . THR A 1 217 ? -5.741 -11.970 -70.721 1.00 43.44 217 THR A C 1
ATOM 1775 O O . THR A 1 217 ? -5.553 -10.971 -71.414 1.00 43.44 217 THR A O 1
ATOM 1778 N N . ASN A 1 218 ? -6.710 -12.846 -70.993 1.00 45.69 218 ASN A N 1
ATOM 1779 C CA . ASN A 1 218 ? -7.890 -12.440 -71.752 1.00 45.69 218 ASN A CA 1
ATOM 1780 C C . ASN A 1 218 ? -8.626 -11.410 -70.884 1.00 45.69 218 ASN A C 1
ATOM 1782 O O . ASN A 1 218 ? -9.055 -11.732 -69.777 1.00 45.69 218 ASN A O 1
ATOM 1786 N N . LEU A 1 219 ? -8.672 -10.154 -71.338 1.00 42.41 219 LEU A N 1
ATOM 1787 C CA . LEU A 1 219 ? -9.390 -9.078 -70.658 1.00 42.41 219 LEU A CA 1
ATOM 1788 C C . LEU A 1 219 ? -10.881 -9.430 -70.583 1.00 42.41 219 LEU A C 1
ATOM 1790 O O . LEU A 1 219 ? -11.570 -9.385 -71.600 1.00 42.41 219 LEU A O 1
ATOM 1794 N N . ASP A 1 220 ? -11.373 -9.712 -69.380 1.00 45.78 220 ASP A N 1
ATOM 1795 C CA . ASP A 1 220 ? -12.799 -9.663 -69.068 1.00 45.78 220 ASP A CA 1
ATOM 1796 C C . ASP A 1 220 ? -13.124 -8.236 -68.570 1.00 45.78 220 ASP A C 1
ATOM 1798 O O . ASP A 1 220 ? -12.558 -7.795 -67.563 1.00 45.78 220 ASP A O 1
ATOM 1802 N N . PRO A 1 221 ? -13.970 -7.451 -69.263 1.00 48.50 221 PRO A N 1
ATOM 1803 C CA . PRO A 1 221 ? -14.126 -6.012 -69.015 1.00 48.50 221 PRO A CA 1
ATOM 1804 C C . PRO A 1 221 ? -14.932 -5.633 -67.755 1.00 48.50 221 PRO A C 1
ATOM 1806 O O . PRO A 1 221 ? -15.281 -4.465 -67.587 1.00 48.50 221 PRO A O 1
ATOM 1809 N N . SER A 1 222 ? -15.228 -6.570 -66.850 1.00 44.34 222 SER A N 1
ATOM 1810 C CA . SER A 1 222 ? -16.077 -6.331 -65.670 1.00 44.34 222 SER A CA 1
ATOM 1811 C C . SER A 1 222 ? -15.348 -6.339 -64.318 1.00 44.34 222 SER A C 1
ATOM 1813 O O . SER A 1 222 ? -15.960 -5.992 -63.308 1.00 44.34 222 SER A O 1
ATOM 1815 N N . LEU A 1 223 ? -14.044 -6.635 -64.261 1.00 41.12 223 LEU A N 1
ATOM 1816 C CA . LEU A 1 223 ? -13.271 -6.611 -63.012 1.00 41.12 223 LEU A CA 1
ATOM 1817 C C . LEU A 1 223 ? -12.202 -5.509 -63.014 1.00 41.12 223 LEU A C 1
ATOM 1819 O O . LEU A 1 223 ? -11.119 -5.661 -63.573 1.00 41.12 223 LEU A O 1
ATOM 1823 N N . LYS A 1 224 ? -12.489 -4.392 -62.331 1.00 44.22 224 LYS A N 1
ATOM 1824 C CA . LYS A 1 224 ? -11.470 -3.398 -61.953 1.00 44.22 224 LYS A CA 1
ATOM 1825 C C . LYS A 1 224 ? -10.589 -3.971 -60.832 1.00 44.22 224 LYS A C 1
ATOM 1827 O O . LYS A 1 224 ? -11.133 -4.273 -59.770 1.00 44.22 224 LYS A O 1
ATOM 1832 N N . PRO A 1 225 ? -9.255 -4.047 -60.978 1.00 41.66 225 PRO A N 1
ATOM 1833 C CA . PRO A 1 225 ? -8.378 -4.286 -59.843 1.00 41.66 225 PRO A CA 1
ATOM 1834 C C . PRO A 1 225 ? -8.143 -2.965 -59.099 1.00 41.66 225 PRO A C 1
ATOM 1836 O O . PRO A 1 225 ? -7.565 -2.023 -59.643 1.00 41.66 225 PRO A O 1
ATOM 1839 N N . SER A 1 226 ? -8.587 -2.894 -57.844 1.00 37.06 226 SER A N 1
ATOM 1840 C CA . SER A 1 226 ? -8.194 -1.845 -56.904 1.00 37.06 226 SER A CA 1
ATOM 1841 C C . SER A 1 226 ? -6.738 -2.061 -56.477 1.00 37.06 226 SER A C 1
ATOM 1843 O O . SER A 1 226 ? -6.446 -2.929 -55.655 1.00 37.06 226 SER A O 1
ATOM 1845 N N . LEU A 1 227 ? -5.819 -1.274 -57.028 1.00 37.53 227 LEU A N 1
ATOM 1846 C CA . LEU A 1 227 ? -4.452 -1.137 -56.523 1.00 37.53 227 LEU A CA 1
ATOM 1847 C C . LEU A 1 227 ? -4.397 0.090 -55.611 1.00 37.53 227 LEU A C 1
ATOM 1849 O O . LEU A 1 227 ? -4.046 1.185 -56.041 1.00 37.53 227 LEU A O 1
ATOM 1853 N N . ASP A 1 228 ? -4.773 -0.097 -54.348 1.00 34.19 228 ASP A N 1
ATOM 1854 C CA . ASP A 1 228 ? -4.575 0.906 -53.302 1.00 34.19 228 ASP A CA 1
ATOM 1855 C C . ASP A 1 228 ? -3.148 0.747 -52.748 1.00 34.19 228 ASP A C 1
ATOM 1857 O O . ASP A 1 228 ? -2.910 0.093 -51.733 1.00 34.19 228 ASP A O 1
ATOM 1861 N N . MET A 1 229 ? -2.154 1.283 -53.465 1.00 35.78 229 MET A N 1
ATOM 1862 C CA . MET A 1 229 ? -0.811 1.468 -52.909 1.00 35.78 229 MET A CA 1
ATOM 1863 C C . MET A 1 229 ? -0.762 2.812 -52.185 1.00 35.78 229 MET A C 1
ATOM 1865 O O . MET A 1 229 ? -0.473 3.851 -52.779 1.00 35.78 229 MET A O 1
ATOM 1869 N N . LYS A 1 230 ? -1.012 2.800 -50.874 1.00 35.88 230 LYS A N 1
ATOM 1870 C CA . LYS A 1 230 ? -0.701 3.945 -50.014 1.00 35.88 230 LYS A CA 1
ATOM 1871 C C . LYS A 1 230 ? 0.816 4.091 -49.897 1.00 35.88 230 LYS A C 1
ATOM 1873 O O . LYS A 1 230 ? 1.450 3.458 -49.058 1.00 35.88 230 LYS A O 1
ATOM 1878 N N . HIS A 1 231 ? 1.398 4.960 -50.717 1.00 37.34 231 HIS A N 1
ATOM 1879 C CA . HIS A 1 231 ? 2.700 5.549 -50.430 1.00 37.34 231 HIS A CA 1
ATOM 1880 C C . HIS A 1 231 ? 2.540 6.538 -49.269 1.00 37.34 231 HIS A C 1
ATOM 1882 O O . HIS A 1 231 ? 2.000 7.628 -49.446 1.00 37.34 231 HIS A O 1
ATOM 1888 N N . GLN A 1 232 ? 3.009 6.175 -48.075 1.00 39.53 232 GLN A N 1
ATOM 1889 C CA . GLN A 1 232 ? 3.349 7.179 -47.068 1.00 39.53 232 GLN A CA 1
ATOM 1890 C C . GLN A 1 232 ? 4.774 7.677 -47.348 1.00 39.53 232 GLN A C 1
ATOM 1892 O O . GLN A 1 232 ? 5.697 6.859 -47.389 1.00 39.53 232 GLN A O 1
ATOM 1897 N N . PRO A 1 233 ? 4.989 8.986 -47.564 1.00 39.34 233 PRO A N 1
ATOM 1898 C CA . PRO A 1 233 ? 6.330 9.532 -47.686 1.00 39.34 233 PRO A CA 1
ATOM 1899 C C . PRO A 1 233 ? 7.039 9.502 -46.326 1.00 39.34 233 PRO A C 1
ATOM 1901 O O . PRO A 1 233 ? 6.500 9.944 -45.310 1.00 39.34 233 PRO A O 1
ATOM 1904 N N . ILE A 1 234 ? 8.270 8.993 -46.325 1.00 42.44 234 ILE A N 1
ATOM 1905 C CA . ILE A 1 234 ? 9.198 9.057 -45.194 1.00 42.44 234 ILE A CA 1
ATOM 1906 C C . ILE A 1 234 ? 9.568 10.533 -44.986 1.00 42.44 234 ILE A C 1
ATOM 1908 O O . ILE A 1 234 ? 10.203 11.139 -45.848 1.00 42.44 234 ILE A O 1
ATOM 1912 N N . LYS A 1 235 ? 9.163 11.124 -43.855 1.00 44.94 235 LYS A N 1
ATOM 1913 C CA . LYS A 1 235 ? 9.657 12.439 -43.419 1.00 44.94 235 LYS A CA 1
ATOM 1914 C C . LYS A 1 235 ? 11.105 12.294 -42.944 1.00 44.94 235 LYS A C 1
ATOM 1916 O O . LYS A 1 235 ? 11.372 11.551 -42.003 1.00 44.94 235 LYS A O 1
ATOM 1921 N N . LEU A 1 236 ? 12.023 13.008 -43.593 1.00 44.69 236 LEU A N 1
ATOM 1922 C CA . LEU A 1 236 ? 13.373 13.257 -43.082 1.00 44.69 236 LEU A CA 1
ATOM 1923 C C . LEU A 1 236 ? 13.300 14.234 -41.891 1.00 44.69 236 LEU A C 1
ATOM 1925 O O . LEU A 1 236 ? 12.458 15.134 -41.917 1.00 44.69 236 LEU A O 1
ATOM 1929 N N . PRO A 1 237 ? 14.145 14.079 -40.857 1.00 48.38 237 PRO A N 1
ATOM 1930 C CA . PRO A 1 237 ? 14.201 15.015 -39.741 1.00 48.38 237 PRO A CA 1
ATOM 1931 C C . PRO A 1 237 ? 14.769 16.367 -40.194 1.00 48.38 237 PRO A C 1
ATOM 1933 O O . PRO A 1 237 ? 15.801 16.427 -40.865 1.00 48.38 237 PRO A O 1
ATOM 1936 N N . GLU A 1 238 ? 14.077 17.444 -39.823 1.00 51.34 238 GLU A N 1
ATOM 1937 C CA . GLU A 1 238 ? 14.528 18.826 -39.992 1.00 51.34 238 GLU A CA 1
ATOM 1938 C C . GLU A 1 238 ? 15.842 19.035 -39.229 1.00 51.34 238 GLU A C 1
ATOM 1940 O O . GLU A 1 238 ? 15.931 18.796 -38.023 1.00 51.34 238 GLU A O 1
ATOM 1945 N N . LEU A 1 239 ? 16.876 19.473 -39.947 1.00 46.53 239 LEU A N 1
ATOM 1946 C CA . LEU A 1 239 ? 18.085 20.011 -39.342 1.00 46.53 239 LEU A CA 1
ATOM 1947 C C . LEU A 1 239 ? 17.724 21.363 -38.718 1.00 46.53 239 LEU A C 1
ATOM 1949 O O . LEU A 1 239 ? 17.334 22.288 -39.430 1.00 46.53 239 LEU A O 1
ATOM 1953 N N . MET A 1 240 ? 17.835 21.451 -37.392 1.00 44.34 240 MET A N 1
ATOM 1954 C CA . MET A 1 240 ? 17.798 22.718 -36.666 1.00 44.34 240 MET A CA 1
ATOM 1955 C C . MET A 1 240 ? 18.943 23.613 -37.151 1.00 44.34 240 MET A C 1
ATOM 1957 O O . MET A 1 240 ? 20.110 23.237 -37.028 1.00 44.34 240 MET A O 1
ATOM 1961 N N . ASN A 1 241 ? 18.582 24.786 -37.669 1.00 46.06 241 ASN A N 1
ATOM 1962 C CA . ASN A 1 241 ? 19.390 25.997 -37.547 1.00 46.06 241 ASN A CA 1
ATOM 1963 C C . ASN A 1 241 ? 18.943 26.747 -36.292 1.00 46.06 241 ASN A C 1
ATOM 1965 O O . ASN A 1 241 ? 17.714 26.764 -36.046 1.00 46.06 241 ASN A O 1
#

Nearest PDB structures (foldseek):
  7sqc-assembly1_P3  TM=6.887E-01  e=7.200E-03  Chlamydomonas reinhardtii
  7upo-assembly1_A  TM=7.904E-01  e=1.184E+00  synthetic construct
  5tpt-assembly1_A  TM=3.574E-01  e=7.199E+00  Homo sapiens

Foldseek 3Di:
DDPPVVVVVPDCDPPDDPVVVVVVVVVVLQVLLVCVVVVNDDPDDDLVRVLVSLCSVCVVLVVVLVVLVVVVVVCVVVVPDDDPVVVVVSVVSNVVSVVSVVVSVVVNVVSVVVVVVVVVVVVVVVVVVVVVVVVVVVVVVVVVVVVCCCPPVPVNVVVVVVVVVVVVVVPDDDDPVVCVVVPDPPPPPPPPPPVPPPDPPDPDDDDPDDDDDDDPDPDDPPDDDDPPDDDDDDDDDDDDD

Sequence (241 aa):
MTKLQRVASLVNIPQVSSSIFDVTDNIRAKIYSLFTRIDFKVSNLNTQEAIALSIIKRYLDFKALEIWQEIQTELEVENVKLVESDKKCLDVIIAKLENKVQLVANNQKKILQKCLEEEINEECDYFQKFKDSQKQKEKSCIDFISFVERTSDYNCLQRARMKQLDLIEKSRLKSRHSLQQSGIKDCYLEYVTKHTTVDKKLTTTTFSGRHVIVHSTNLDPSLKPSLDMKHQPIKLPELMN

Mean predicted aligned error: 18.27 Å

Radius of gyration: 43.78 Å; Cα contacts (8 Å, |Δi|>4): 58; chains: 1; bounding box: 66×70×124 Å